Protein AF-A0A2N1VCK8-F1 (afdb_monomer)

pLDDT: mean 72.19, std 23.47, range [30.8, 97.62]

Foldseek 3Di:
DVVVVPPVVPPPVDPDPCPVVPPPVDDPDDDPDDDDLLRQQVVCCVPPVGHDSDHPCVVVVVVCPPPFEDALVCLVVQAQHKGKYKWFFDDKDWDQDPVRAIWMWTWTADPVGIEIETGDRVNCVVCVLVSVDGAMKIFIAHFHPPPGGYGHGPDIDGPDPDDVVVSVVPVPPDPDDDPPDPDPCDVVNVVVLLVDDDVVSVVVND

Mean predicted aligned error: 14.7 Å

Secondary structure (DSSP, 8-state):
--GGGGGGG--TTS--TTTTS----S-------PPPHHHHHHHHHHHHSS-SSS-GGGG-HHHHTSTTB--GGGGGGGTTSEEEEEEEEEEEEEEE-TTS-EEEEEEEEETTEEEEEEE-HHHHHHHTTGGGS-SEEEEEEEEE-SSS-EEEEEEEEES-SSHHHHHHHHGGG-------------HHHHHHTTT--STTGGGS--

Radius of gyration: 24.04 Å; Cα contacts (8 Å, |Δi|>4): 259; chains: 1; bounding box: 56×63×60 Å

Nearest PDB structures (foldseek):
  7pu7-assembly1_A  TM=7.267E-01  e=2.982E-05  Mycobacterium tuberculosis
  3f2d-assembly1_A  TM=7.014E-01  e=6.096E-04  Geobacillus kaustophilus
  3f2b-assembly1_A  TM=7.024E-01  e=1.847E-03  Geobacillus kaustophilus
  1u5k-assembly1_A  TM=7.074E-01  e=1.499E-02  Deinococcus radiodurans R1 = ATCC 13939 = DSM 20539
  5gqo-assembly1_A-2  TM=5.751E-01  e=1.991E-01  Mycolicibacterium smegmatis MC2 155

Sequence (206 aa):
DIYFKHKKLLDESSTDLFVNETIKLEKEITTDREFSIEEKCTYEYEYFGYMVSRHPLQFFDDEINSPGIIRSSEMRLHHNRRAKMIGWYMTSKRIKTSKGEIMKFLSLEDMSGTFEAVLFPKSYALFAELTMSMGPYLVEGKVDALETNNIIVEKLSVLTVEAAKSITQKDRTDTNFFGDVEKPASLEEIVLVNALGKEKLIKAYL

Solvent-accessible surface area (backbone atoms only — not comparable to full-atom values): 12632 Å² total; per-residue (Å²): 128,70,74,79,79,54,68,81,82,74,56,85,88,55,89,62,93,48,78,85,58,77,76,71,86,60,83,82,80,83,74,91,72,84,72,54,72,67,57,47,33,53,52,32,30,75,76,69,73,46,48,80,90,51,63,77,68,72,81,41,52,71,71,58,71,34,92,69,47,53,54,56,75,47,37,61,84,38,46,82,32,78,50,29,34,60,27,34,64,74,52,71,49,80,43,69,45,100,83,67,48,54,26,34,43,35,37,25,38,42,103,67,42,61,35,33,40,35,22,50,45,75,42,26,77,74,41,51,76,68,74,71,59,86,50,48,32,42,41,30,25,39,23,51,31,83,91,51,54,31,29,43,43,75,44,78,46,65,75,67,76,74,57,81,58,53,56,78,63,64,65,80,79,66,95,73,86,74,74,95,66,83,71,71,78,44,74,66,54,54,45,43,73,62,65,67,54,58,81,60,49,35,50,73,67,96

Structure (mmCIF, N/CA/C/O backbone):
data_AF-A0A2N1VCK8-F1
#
_entry.id   AF-A0A2N1VCK8-F1
#
loop_
_atom_site.group_PDB
_atom_site.id
_atom_site.type_symbol
_atom_site.label_atom_id
_atom_site.label_alt_id
_atom_site.label_comp_id
_atom_site.label_asym_id
_atom_site.label_entity_id
_atom_site.label_seq_id
_atom_site.pdbx_PDB_ins_code
_atom_site.Cartn_x
_atom_site.Cartn_y
_atom_site.Cartn_z
_atom_site.occupancy
_atom_site.B_iso_or_equiv
_atom_site.auth_seq_id
_atom_site.auth_comp_id
_atom_site.auth_asym_id
_atom_site.auth_atom_id
_atom_site.pdbx_PDB_model_num
ATOM 1 N N . ASP A 1 1 ? 32.802 18.036 -8.293 1.00 42.72 1 ASP A N 1
ATOM 2 C CA . ASP A 1 1 ? 32.518 19.384 -8.831 1.00 42.72 1 ASP A CA 1
ATOM 3 C C . ASP A 1 1 ? 33.685 20.018 -9.571 1.00 42.72 1 ASP A C 1
ATOM 5 O O . ASP A 1 1 ? 34.481 20.753 -8.999 1.00 42.72 1 ASP A O 1
ATOM 9 N N . ILE A 1 2 ? 33.765 19.757 -10.876 1.00 41.97 2 ILE A N 1
ATOM 10 C CA . ILE A 1 2 ? 34.686 20.456 -11.790 1.00 41.97 2 ILE A CA 1
ATOM 11 C C . ILE A 1 2 ? 34.100 21.826 -12.199 1.00 41.97 2 ILE A C 1
ATOM 13 O O . ILE A 1 2 ? 34.837 22.799 -12.357 1.00 41.97 2 ILE A O 1
ATOM 17 N N . TYR A 1 3 ? 32.765 21.924 -12.249 1.00 45.62 3 TYR A N 1
ATOM 18 C CA . TYR A 1 3 ? 31.989 23.103 -12.650 1.00 45.62 3 TYR A CA 1
ATOM 19 C C . TYR A 1 3 ? 32.353 24.410 -11.921 1.00 45.62 3 TYR A C 1
ATOM 21 O O . TYR A 1 3 ? 32.444 25.458 -12.557 1.00 45.62 3 TYR A O 1
ATOM 29 N N . PHE A 1 4 ? 32.643 24.379 -10.615 1.00 45.06 4 PHE A N 1
ATOM 30 C CA . PHE A 1 4 ? 32.992 25.601 -9.872 1.00 45.06 4 PHE A CA 1
ATOM 31 C C . PHE A 1 4 ? 34.388 26.161 -10.195 1.00 45.06 4 PHE A C 1
ATOM 33 O O . PHE A 1 4 ? 34.651 27.331 -9.915 1.00 45.06 4 PHE A O 1
ATOM 40 N N . LYS A 1 5 ? 35.287 25.372 -10.802 1.00 46.34 5 LYS A N 1
ATOM 41 C CA . LYS A 1 5 ? 36.683 25.782 -11.041 1.00 46.34 5 LYS A CA 1
ATOM 42 C C . LYS A 1 5 ? 36.871 26.626 -12.311 1.00 46.34 5 LYS A C 1
ATOM 44 O O . LYS A 1 5 ? 37.888 27.302 -12.437 1.00 46.34 5 LYS A O 1
ATOM 49 N N . HIS A 1 6 ? 35.890 26.625 -13.219 1.00 44.97 6 HIS A N 1
ATOM 50 C CA . HIS A 1 6 ? 35.974 27.252 -14.547 1.00 44.97 6 HIS A CA 1
ATOM 51 C C . HIS A 1 6 ? 34.980 28.405 -14.784 1.00 44.97 6 HIS A C 1
ATOM 53 O O . HIS A 1 6 ? 34.727 28.785 -15.923 1.00 44.97 6 HIS A O 1
ATOM 59 N N . LYS A 1 7 ? 34.497 29.063 -13.718 1.00 45.47 7 LYS A N 1
ATOM 60 C CA . LYS A 1 7 ? 33.617 30.252 -13.808 1.00 45.47 7 LYS A CA 1
ATOM 61 C C . LYS A 1 7 ? 34.198 31.420 -14.639 1.00 45.47 7 LYS A C 1
ATOM 63 O O . LYS A 1 7 ? 33.466 32.324 -15.019 1.00 45.47 7 LYS A O 1
ATOM 68 N N . LYS A 1 8 ? 35.500 31.392 -14.945 1.00 47.22 8 LYS A N 1
ATOM 69 C CA . LYS A 1 8 ? 36.208 32.390 -15.762 1.00 47.22 8 LYS A CA 1
ATOM 70 C C . LYS A 1 8 ? 35.990 32.262 -17.283 1.00 47.22 8 LYS A C 1
ATOM 72 O O . LYS A 1 8 ? 36.500 33.099 -18.010 1.00 47.22 8 LYS A O 1
ATOM 77 N N . LEU A 1 9 ? 35.262 31.241 -17.751 1.00 51.88 9 LEU A N 1
ATOM 78 C CA . LEU A 1 9 ? 34.900 31.035 -19.167 1.00 51.88 9 LEU A CA 1
ATOM 79 C C . LEU A 1 9 ? 33.565 31.703 -19.573 1.00 51.88 9 LEU A C 1
ATOM 81 O O . LEU A 1 9 ? 33.083 31.479 -20.674 1.00 51.88 9 LEU A O 1
ATOM 85 N N . LEU A 1 10 ? 32.939 32.471 -18.674 1.00 50.19 10 LEU A N 1
ATOM 86 C CA . LEU A 1 10 ? 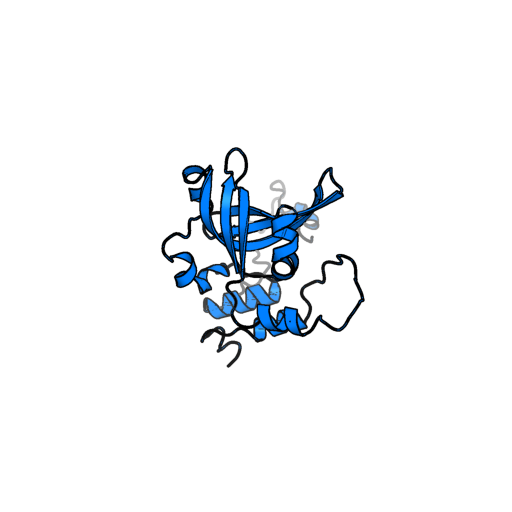31.620 33.098 -18.872 1.00 50.19 10 LEU A CA 1
ATOM 87 C C . LEU A 1 10 ? 31.660 34.631 -18.703 1.00 50.19 10 LEU A C 1
ATOM 89 O O . LEU A 1 10 ? 30.632 35.254 -18.454 1.00 50.19 10 LEU A O 1
ATOM 93 N N . ASP A 1 11 ? 32.847 35.238 -18.767 1.00 48.41 11 ASP A N 1
ATOM 94 C CA . ASP A 1 11 ? 33.038 36.685 -18.615 1.00 48.41 11 ASP A CA 1
ATOM 95 C C . ASP A 1 11 ? 33.092 37.355 -19.998 1.00 48.41 11 ASP A C 1
ATOM 97 O O . ASP A 1 11 ? 34.145 37.414 -20.635 1.00 48.41 11 ASP A O 1
ATOM 101 N N . GLU A 1 12 ? 31.941 37.852 -20.464 1.00 53.03 12 GLU A N 1
ATOM 102 C CA . GLU A 1 12 ? 31.758 38.494 -21.782 1.00 53.03 12 GLU A CA 1
ATOM 103 C C . GLU A 1 12 ? 32.621 39.757 -21.996 1.00 53.03 12 GLU A C 1
ATOM 105 O O . GLU A 1 12 ? 32.656 40.302 -23.098 1.00 53.03 12 GLU A O 1
ATOM 110 N N . SER A 1 13 ? 33.331 40.243 -20.968 1.00 54.25 13 SER A N 1
ATOM 111 C CA . SER A 1 13 ? 34.239 41.392 -21.093 1.00 54.25 13 SER A CA 1
ATOM 112 C C . SER A 1 13 ? 35.597 41.056 -21.726 1.00 54.25 13 SER A C 1
ATOM 114 O O . SER A 1 13 ? 36.350 41.969 -22.078 1.00 54.25 13 SER A O 1
ATOM 116 N N . SER A 1 14 ? 35.918 39.770 -21.904 1.00 53.50 14 SER A N 1
ATOM 117 C CA . SER A 1 14 ? 37.121 39.333 -22.612 1.00 53.50 14 SER A CA 1
ATOM 118 C C . SER A 1 14 ? 36.821 39.129 -24.098 1.00 53.50 14 SER A C 1
ATOM 120 O O . SER A 1 14 ? 35.895 38.405 -24.457 1.00 53.50 14 SER A O 1
ATOM 122 N N . THR A 1 15 ? 37.623 39.730 -24.981 1.00 57.06 15 THR A N 1
ATOM 123 C CA . THR A 1 15 ? 37.555 39.513 -26.435 1.00 57.06 15 THR A CA 1
ATOM 124 C C . THR A 1 15 ? 38.067 38.119 -26.791 1.00 57.06 15 THR A C 1
ATOM 126 O O . THR A 1 15 ? 39.206 37.945 -27.229 1.00 57.06 15 THR A O 1
ATOM 129 N N . ASP A 1 16 ? 37.225 37.111 -26.571 1.00 59.03 16 ASP A N 1
ATOM 130 C CA . ASP A 1 16 ? 37.569 35.722 -26.834 1.00 59.03 16 ASP A CA 1
ATOM 131 C C . ASP A 1 16 ? 37.648 35.484 -28.349 1.00 59.03 16 ASP A C 1
ATOM 133 O O . ASP A 1 16 ? 36.658 35.556 -29.081 1.00 59.03 16 ASP A O 1
ATOM 137 N N . LEU A 1 17 ? 38.861 35.221 -28.839 1.00 56.91 17 LEU A N 1
ATOM 138 C CA . LEU A 1 17 ? 39.167 35.094 -30.271 1.00 56.91 17 LEU A CA 1
ATOM 139 C C . LEU A 1 17 ? 38.457 33.888 -30.926 1.00 56.91 17 LEU A C 1
ATOM 141 O O . LEU A 1 17 ? 38.445 33.760 -32.148 1.00 56.91 17 LEU A O 1
ATOM 145 N N . PHE A 1 18 ? 37.855 33.024 -30.103 1.00 58.22 18 PHE A N 1
ATOM 146 C CA . PHE A 1 18 ? 37.278 31.733 -30.462 1.00 58.22 18 PHE A CA 1
ATOM 147 C C . PHE A 1 18 ? 35.763 31.628 -30.201 1.00 58.22 18 PHE A C 1
ATOM 149 O O . PHE A 1 18 ? 35.235 30.526 -30.267 1.00 58.22 18 PHE A O 1
ATOM 156 N N . VAL A 1 19 ? 35.026 32.732 -29.974 1.00 56.03 19 VAL A N 1
ATOM 157 C CA . VAL A 1 19 ? 33.550 32.706 -29.752 1.00 56.03 19 VAL A CA 1
ATOM 158 C C . VAL A 1 19 ? 32.782 31.876 -30.799 1.00 56.03 19 VAL A C 1
ATOM 160 O O . VAL A 1 19 ? 31.795 31.224 -30.465 1.00 56.03 19 VAL A O 1
ATOM 163 N N . ASN A 1 20 ? 33.243 31.864 -32.056 1.00 50.72 20 ASN A N 1
ATOM 164 C CA . ASN A 1 20 ? 32.617 31.104 -33.146 1.00 50.72 20 ASN A CA 1
ATOM 165 C C . ASN A 1 20 ? 33.173 29.680 -33.336 1.00 50.72 20 ASN A C 1
ATOM 167 O O . ASN A 1 20 ? 32.565 28.889 -34.056 1.00 50.72 20 ASN A O 1
ATOM 171 N N . GLU A 1 21 ? 34.291 29.326 -32.700 1.00 51.69 21 GLU A N 1
ATOM 172 C CA . GLU A 1 21 ? 34.703 27.931 -32.570 1.00 51.69 21 GLU A CA 1
ATOM 173 C C . GLU A 1 21 ? 34.070 27.380 -31.297 1.00 51.69 21 GLU A C 1
ATOM 175 O O . GLU A 1 21 ? 34.640 27.437 -30.210 1.00 51.69 21 GLU A O 1
ATOM 180 N N . THR A 1 22 ? 32.866 26.816 -31.429 1.00 53.72 22 THR A N 1
ATOM 181 C CA . THR A 1 22 ? 32.296 25.990 -30.363 1.00 53.72 22 THR A CA 1
ATOM 182 C C . THR A 1 22 ? 33.219 24.796 -30.147 1.00 53.72 22 THR A C 1
ATOM 184 O O . THR A 1 22 ? 33.110 23.779 -30.836 1.00 53.72 22 THR A O 1
ATOM 187 N N . ILE A 1 23 ? 34.139 24.919 -29.188 1.00 57.25 23 ILE A N 1
ATOM 188 C CA . ILE A 1 23 ? 34.986 23.822 -28.741 1.00 57.25 23 ILE A CA 1
ATOM 189 C C . ILE A 1 23 ? 34.041 22.781 -28.136 1.00 57.25 23 ILE A C 1
ATOM 191 O O . ILE A 1 23 ? 33.672 22.861 -26.963 1.00 57.25 23 ILE A O 1
ATOM 195 N N . LYS A 1 24 ? 33.623 21.799 -28.946 1.00 56.88 24 LYS A N 1
ATOM 196 C CA . LYS A 1 24 ? 33.010 20.556 -28.471 1.00 56.88 24 LYS A CA 1
ATOM 197 C C . LYS A 1 24 ? 34.086 19.811 -27.676 1.00 56.88 24 LYS A C 1
ATOM 199 O O . LYS A 1 24 ? 34.791 18.958 -28.205 1.00 56.88 24 LYS A O 1
ATOM 204 N N . LEU A 1 25 ? 34.234 20.210 -26.411 1.00 57.59 25 LEU A N 1
ATOM 205 C CA . LEU A 1 25 ? 35.209 19.690 -25.447 1.00 57.59 25 LEU A CA 1
ATOM 206 C C . LEU A 1 25 ? 35.048 18.183 -25.214 1.00 57.59 25 LEU A C 1
ATOM 208 O O . LEU A 1 25 ? 35.985 17.520 -24.778 1.00 57.59 25 LEU A O 1
ATOM 212 N N . GLU A 1 26 ? 33.871 17.648 -25.529 1.00 59.19 26 GLU A N 1
ATOM 213 C CA . GLU A 1 26 ? 33.520 16.249 -25.372 1.00 59.19 26 GLU A CA 1
ATOM 214 C C . GLU A 1 26 ? 33.094 15.671 -26.725 1.00 59.19 26 GLU A C 1
ATOM 216 O O . GLU A 1 26 ? 32.324 16.274 -27.480 1.00 59.19 26 GLU A O 1
ATOM 221 N N . LYS A 1 27 ? 33.617 14.482 -27.043 1.00 65.94 27 LYS A N 1
ATOM 222 C CA . LYS A 1 27 ? 33.188 13.716 -28.211 1.00 65.94 27 LYS A CA 1
ATOM 223 C C . LYS A 1 27 ? 31.747 13.278 -27.975 1.00 65.94 27 LYS A C 1
ATOM 225 O O . LYS A 1 27 ? 31.493 12.512 -27.053 1.00 65.94 27 LYS A O 1
ATOM 230 N N . GLU A 1 28 ? 30.839 13.738 -28.826 1.00 65.25 28 GLU A N 1
ATOM 231 C CA . GLU A 1 28 ? 29.423 13.373 -28.780 1.00 65.25 28 GLU A CA 1
ATOM 232 C C . GLU A 1 28 ? 29.278 11.844 -28.841 1.00 65.25 28 GLU A C 1
ATOM 234 O O . GLU A 1 28 ? 29.698 11.200 -29.808 1.00 65.25 28 GLU A O 1
ATOM 239 N N . ILE A 1 29 ? 28.783 11.254 -27.749 1.00 70.50 29 ILE A N 1
ATOM 240 C CA . ILE A 1 29 ? 28.672 9.802 -27.599 1.00 70.50 29 ILE A CA 1
ATOM 241 C C . ILE A 1 29 ? 27.362 9.366 -28.250 1.00 70.50 29 ILE A C 1
ATOM 243 O O . ILE A 1 29 ? 26.318 9.324 -27.603 1.00 70.50 29 ILE A O 1
ATOM 247 N N . THR A 1 30 ? 27.415 9.029 -29.536 1.00 70.25 30 THR A N 1
ATOM 248 C CA . THR A 1 30 ? 26.277 8.413 -30.222 1.00 70.25 30 THR A CA 1
ATOM 249 C C . THR A 1 30 ? 26.118 6.967 -29.748 1.00 70.25 30 THR A C 1
ATOM 251 O O . THR A 1 30 ? 26.921 6.098 -30.089 1.00 70.25 30 THR A O 1
ATOM 254 N N . THR A 1 31 ? 25.097 6.699 -28.933 1.00 71.75 31 THR A N 1
ATOM 255 C CA . THR A 1 31 ? 24.682 5.338 -28.569 1.00 71.75 31 THR A CA 1
ATOM 256 C C . THR A 1 31 ? 23.522 4.895 -29.455 1.00 71.75 31 THR A C 1
ATOM 258 O O . THR A 1 31 ? 22.373 5.219 -29.169 1.00 71.75 31 THR A O 1
ATOM 261 N N . ASP A 1 32 ? 23.807 4.106 -30.492 1.00 76.25 32 ASP A N 1
ATOM 262 C CA . ASP A 1 32 ? 22.799 3.637 -31.464 1.00 76.25 32 ASP A CA 1
ATOM 263 C C . ASP A 1 32 ? 21.875 2.515 -30.933 1.00 76.25 32 ASP A C 1
ATOM 265 O O . ASP A 1 32 ? 21.036 1.992 -31.667 1.00 76.25 32 ASP A O 1
ATOM 269 N N . ARG A 1 33 ? 22.029 2.096 -29.668 1.00 82.81 33 ARG A N 1
ATOM 270 C CA . ARG A 1 33 ? 21.204 1.047 -29.049 1.00 82.81 33 ARG A CA 1
ATOM 271 C C . ARG A 1 33 ? 20.026 1.657 -28.298 1.00 82.81 33 ARG A C 1
ATOM 273 O O . ARG A 1 33 ? 20.183 2.144 -27.180 1.00 82.81 33 ARG A O 1
ATOM 280 N N . GLU A 1 34 ? 18.832 1.512 -28.859 1.00 83.88 34 GLU A N 1
ATOM 281 C CA . GLU A 1 34 ? 17.605 1.630 -28.077 1.00 83.88 34 GLU A CA 1
ATOM 282 C C . GLU A 1 34 ? 17.425 0.385 -27.198 1.00 83.88 34 GLU A C 1
ATOM 284 O O . GLU A 1 34 ? 17.383 -0.743 -27.687 1.00 83.88 34 GLU A O 1
ATOM 289 N N . PHE A 1 35 ? 17.328 0.592 -25.885 1.00 80.94 35 PHE A N 1
ATOM 290 C CA . PHE A 1 35 ? 16.968 -0.459 -24.935 1.00 80.94 35 PHE A CA 1
ATOM 291 C C . PHE A 1 35 ? 15.448 -0.641 -24.882 1.00 80.94 35 PHE A C 1
ATOM 293 O O . PHE A 1 35 ? 14.697 0.345 -24.829 1.00 80.94 35 PHE A O 1
ATOM 300 N N . SER A 1 36 ? 15.010 -1.899 -24.825 1.00 84.12 36 SER A N 1
ATOM 301 C CA . SER A 1 36 ? 13.627 -2.271 -24.513 1.00 84.12 36 SER A CA 1
ATOM 302 C C . SER A 1 36 ? 13.210 -1.781 -23.119 1.00 84.12 36 SER A C 1
ATOM 304 O O . SER A 1 36 ? 14.047 -1.404 -22.294 1.00 84.12 36 SER A O 1
ATOM 306 N N . ILE A 1 37 ? 11.902 -1.750 -22.851 1.00 76.94 37 ILE A N 1
ATOM 307 C CA . ILE A 1 37 ? 11.375 -1.300 -21.550 1.00 76.94 37 ILE A CA 1
ATOM 308 C C . ILE A 1 37 ? 11.830 -2.262 -20.447 1.00 76.94 37 ILE A C 1
ATOM 310 O O . ILE A 1 37 ? 12.199 -1.829 -19.362 1.00 76.94 37 ILE A O 1
ATOM 314 N N . GLU A 1 38 ? 11.866 -3.555 -20.754 1.00 74.44 38 GLU A N 1
ATOM 315 C CA . GLU A 1 38 ? 12.333 -4.622 -19.881 1.00 74.44 38 GLU A CA 1
ATOM 316 C C . GLU A 1 38 ? 13.803 -4.421 -19.491 1.00 74.44 38 GLU A C 1
ATOM 318 O O . GLU A 1 38 ? 14.111 -4.367 -18.304 1.00 74.44 38 GLU A O 1
ATOM 323 N N . GLU A 1 39 ? 14.696 -4.223 -20.470 1.00 78.12 39 GLU A N 1
ATOM 324 C CA . GLU A 1 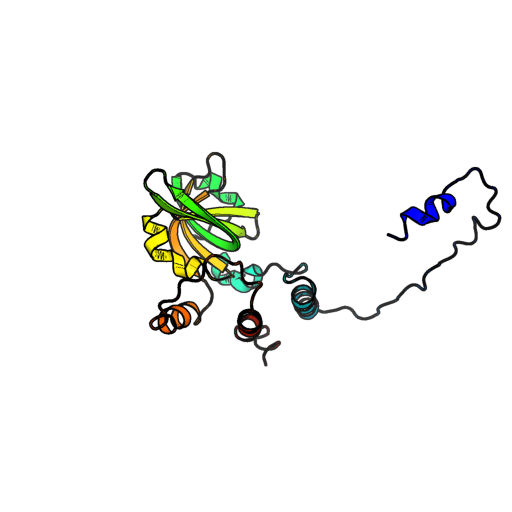39 ? 16.118 -3.947 -20.211 1.00 78.12 39 GLU A CA 1
ATOM 325 C C . GLU A 1 39 ? 16.313 -2.670 -19.384 1.00 78.12 39 GLU A C 1
ATOM 327 O O . GLU A 1 39 ? 17.105 -2.671 -18.443 1.00 78.12 39 GLU A O 1
ATOM 332 N N . LYS A 1 40 ? 15.572 -1.594 -19.694 1.00 83.12 40 LYS A N 1
ATOM 333 C CA . LYS A 1 40 ? 15.609 -0.348 -18.911 1.00 83.12 40 LYS A CA 1
ATOM 334 C C . LYS A 1 40 ? 15.230 -0.602 -17.458 1.00 83.12 40 LYS A C 1
ATOM 336 O O . LYS A 1 40 ? 15.996 -0.236 -16.578 1.00 83.12 40 LYS A O 1
ATOM 341 N N . CYS A 1 41 ? 14.110 -1.275 -17.205 1.00 75.75 41 CYS A N 1
ATOM 342 C CA . CYS A 1 41 ? 13.665 -1.588 -15.850 1.00 75.75 41 CYS A CA 1
ATOM 343 C C . CYS A 1 41 ? 14.667 -2.470 -15.086 1.00 75.75 41 CYS A C 1
ATOM 345 O O . CYS A 1 41 ? 14.915 -2.212 -13.909 1.00 75.75 41 CYS A O 1
ATOM 347 N N . THR A 1 42 ? 15.280 -3.466 -15.738 1.00 74.81 42 THR A N 1
ATOM 348 C CA . THR A 1 42 ? 16.330 -4.293 -15.121 1.00 74.81 42 THR A CA 1
ATOM 349 C C . THR A 1 42 ? 17.546 -3.456 -14.725 1.00 74.81 42 THR A C 1
ATOM 351 O O . THR A 1 42 ? 17.958 -3.513 -13.568 1.00 74.81 42 THR A O 1
ATOM 354 N N . TYR A 1 43 ? 18.090 -2.642 -15.636 1.00 83.06 43 TYR A N 1
ATOM 355 C CA . TYR A 1 43 ? 19.268 -1.818 -15.344 1.00 83.06 43 TYR A CA 1
ATOM 356 C C . TYR A 1 43 ? 18.974 -0.695 -14.341 1.00 83.06 43 TYR A C 1
ATOM 358 O O . TYR A 1 43 ? 19.788 -0.431 -13.463 1.00 83.06 43 TYR A O 1
ATOM 366 N N . GLU A 1 44 ? 17.810 -0.048 -14.424 1.00 83.06 44 GLU A N 1
ATOM 367 C CA . GLU A 1 44 ? 17.374 0.944 -13.433 1.00 83.06 44 GLU A CA 1
ATOM 368 C C . GLU A 1 44 ? 17.319 0.328 -12.031 1.00 83.06 44 GLU A C 1
ATOM 370 O O . GLU A 1 44 ? 17.856 0.904 -11.087 1.00 83.06 44 GLU A O 1
ATOM 375 N N . TYR A 1 45 ? 16.753 -0.875 -11.894 1.00 75.12 45 TYR A N 1
ATOM 376 C CA . TYR A 1 45 ? 16.721 -1.566 -10.609 1.00 75.12 45 TYR A CA 1
ATOM 377 C C . TYR A 1 45 ? 18.120 -1.989 -10.131 1.00 75.12 45 TYR A C 1
ATOM 379 O O . TYR A 1 45 ? 18.436 -1.798 -8.960 1.00 75.12 45 TYR A O 1
ATOM 387 N N . GLU A 1 46 ? 18.979 -2.498 -11.020 1.00 75.81 46 GLU A N 1
ATOM 388 C CA . GLU A 1 46 ? 20.358 -2.894 -10.694 1.00 75.81 46 GLU A CA 1
ATOM 389 C C . GLU A 1 46 ? 21.217 -1.707 -10.215 1.00 75.81 46 GLU A C 1
ATOM 391 O O . GLU A 1 46 ? 21.964 -1.840 -9.245 1.00 75.81 46 GLU A O 1
ATOM 396 N N . TYR A 1 47 ? 21.099 -0.540 -10.860 1.00 83.19 47 TYR A N 1
ATOM 397 C CA . TYR A 1 47 ? 21.940 0.627 -10.570 1.00 83.19 47 TYR A CA 1
ATOM 398 C C . TYR A 1 47 ? 21.347 1.612 -9.555 1.00 83.19 47 TYR A C 1
ATOM 400 O O . TYR A 1 47 ? 22.111 2.277 -8.852 1.00 83.19 47 TYR A O 1
ATOM 408 N N . PHE A 1 48 ? 20.019 1.733 -9.462 1.00 80.75 48 PHE A N 1
ATOM 409 C CA . PHE A 1 48 ? 19.349 2.685 -8.565 1.00 80.75 48 PHE A CA 1
ATOM 410 C C . PHE A 1 48 ? 18.599 2.019 -7.403 1.00 80.75 48 PHE A C 1
ATOM 412 O O . PHE A 1 48 ? 18.263 2.702 -6.436 1.00 80.75 48 PHE A O 1
ATOM 419 N N . GLY A 1 49 ? 18.320 0.712 -7.471 1.00 69.06 49 GLY A N 1
ATOM 420 C CA . GLY A 1 49 ? 17.459 0.002 -6.515 1.00 69.06 49 GLY A CA 1
ATOM 421 C C . GLY A 1 49 ? 15.955 0.233 -6.728 1.00 69.06 49 GLY A C 1
ATOM 422 O O . GLY A 1 49 ? 15.141 -0.247 -5.940 1.00 69.06 49 GLY A O 1
ATOM 423 N N . TYR A 1 50 ? 15.567 0.969 -7.775 1.00 72.75 50 TYR A N 1
ATOM 424 C CA . TYR A 1 50 ? 14.179 1.234 -8.155 1.00 72.75 50 TYR A CA 1
ATOM 425 C C . TYR A 1 50 ? 14.059 1.467 -9.666 1.00 72.75 50 TYR A C 1
ATOM 427 O O . TYR A 1 50 ? 15.012 1.865 -10.328 1.00 72.75 50 TYR A O 1
ATOM 435 N N . MET A 1 51 ? 12.869 1.220 -10.212 1.00 75.62 51 MET A N 1
ATOM 436 C CA . MET A 1 51 ? 12.565 1.440 -11.627 1.00 75.62 51 MET A CA 1
ATOM 437 C C . MET A 1 51 ? 12.044 2.867 -11.845 1.00 75.62 51 MET A C 1
ATOM 439 O O . MET A 1 51 ? 11.210 3.350 -11.080 1.00 75.62 51 MET A O 1
ATOM 443 N N . VAL A 1 52 ? 12.516 3.521 -12.906 1.00 81.88 52 VAL A N 1
ATOM 444 C CA . VAL A 1 52 ? 12.126 4.880 -13.324 1.00 81.88 52 VAL A CA 1
ATOM 445 C C . VAL A 1 52 ? 11.181 4.813 -14.524 1.00 81.88 52 VAL A C 1
ATOM 447 O O . VAL A 1 52 ? 10.168 5.507 -14.560 1.00 81.88 52 VAL A O 1
ATOM 450 N N . SER A 1 53 ? 11.473 3.935 -15.487 1.00 82.69 53 SER A N 1
ATOM 451 C CA . SER A 1 53 ? 10.673 3.727 -16.697 1.00 82.69 53 SER A CA 1
ATOM 452 C C . SER A 1 53 ? 9.304 3.103 -16.414 1.00 82.69 53 SER A C 1
ATOM 454 O O . SER A 1 53 ? 8.375 3.298 -17.199 1.00 82.69 53 SER A O 1
ATOM 456 N N . ARG A 1 54 ? 9.156 2.336 -15.322 1.00 82.38 54 ARG A N 1
ATOM 457 C CA . ARG A 1 54 ? 7.894 1.665 -14.979 1.00 82.38 54 ARG A CA 1
ATOM 458 C C . ARG A 1 54 ? 7.740 1.421 -13.479 1.00 82.38 54 ARG A C 1
ATOM 460 O O . ARG A 1 54 ? 8.623 0.854 -12.851 1.00 82.38 54 ARG A O 1
ATOM 467 N N . HIS A 1 55 ? 6.597 1.793 -12.904 1.00 83.06 55 HIS A N 1
ATOM 468 C CA . HIS A 1 55 ? 6.339 1.570 -11.478 1.00 83.06 55 HIS A CA 1
ATOM 469 C C . HIS A 1 55 ? 5.981 0.087 -11.199 1.00 83.06 55 HIS A C 1
ATOM 471 O O . HIS A 1 55 ? 5.139 -0.458 -11.920 1.00 83.06 55 HIS A O 1
ATOM 477 N N . PRO A 1 56 ? 6.512 -0.556 -10.131 1.00 81.56 56 PRO A N 1
ATOM 478 C CA . PRO A 1 56 ? 6.301 -1.981 -9.823 1.00 81.56 56 PRO A CA 1
ATOM 479 C C . PRO A 1 56 ? 4.842 -2.469 -9.855 1.00 81.56 56 PRO A C 1
ATOM 481 O O . PRO A 1 56 ? 4.546 -3.548 -10.360 1.00 81.56 56 PRO A O 1
ATOM 484 N N . LEU A 1 57 ? 3.906 -1.668 -9.339 1.00 83.19 57 LEU A N 1
ATOM 485 C CA . LEU A 1 57 ? 2.472 -1.987 -9.364 1.00 83.19 57 LEU A CA 1
ATOM 486 C C . LEU A 1 57 ? 1.881 -2.237 -10.764 1.00 83.19 57 LEU A C 1
ATOM 488 O O . LEU A 1 57 ? 0.898 -2.959 -10.851 1.00 83.19 57 LEU A O 1
ATOM 492 N N . GLN A 1 58 ? 2.481 -1.747 -11.854 1.00 82.81 58 GLN A N 1
ATOM 493 C CA . GLN A 1 58 ? 1.986 -2.024 -13.216 1.00 82.81 58 GLN A CA 1
ATOM 494 C C . GLN A 1 58 ? 2.156 -3.493 -13.653 1.00 82.81 58 GLN A C 1
ATOM 496 O O . GLN A 1 58 ? 1.704 -3.875 -14.728 1.00 82.81 58 GLN A O 1
ATOM 501 N N . PHE A 1 59 ? 2.805 -4.336 -12.842 1.00 76.69 59 PHE A N 1
ATOM 502 C CA . PHE A 1 59 ? 2.805 -5.793 -13.021 1.00 76.69 59 PHE A CA 1
ATOM 503 C C . PHE A 1 59 ? 1.590 -6.490 -12.373 1.00 76.69 59 PHE A C 1
ATOM 505 O O . PHE A 1 59 ? 1.438 -7.699 -12.528 1.00 76.69 59 PHE A O 1
ATOM 512 N N . PHE A 1 60 ? 0.735 -5.736 -11.671 1.00 79.88 60 PHE A N 1
ATOM 513 C CA . PHE A 1 60 ? -0.449 -6.198 -10.934 1.00 79.88 60 PHE A CA 1
ATOM 514 C C . PHE A 1 60 ? -1.731 -5.500 -11.432 1.00 79.88 60 PHE A C 1
ATOM 516 O O . PHE A 1 60 ? -2.652 -5.232 -10.659 1.00 79.88 60 PHE A O 1
ATOM 523 N N . ASP A 1 61 ? -1.784 -5.146 -12.722 1.00 80.69 61 ASP A N 1
ATOM 524 C CA . ASP A 1 61 ? -2.915 -4.417 -13.314 1.00 80.69 61 ASP A CA 1
ATOM 525 C C . ASP A 1 61 ? -4.250 -5.179 -13.168 1.00 80.69 61 ASP A C 1
ATOM 527 O O . ASP A 1 61 ? -5.289 -4.544 -12.977 1.00 80.69 61 ASP A O 1
ATOM 531 N N . ASP A 1 62 ? -4.246 -6.516 -13.188 1.00 82.88 62 ASP A N 1
ATOM 532 C CA . ASP A 1 62 ? -5.449 -7.337 -12.977 1.00 82.88 62 ASP A CA 1
ATOM 533 C C . ASP A 1 62 ? -5.983 -7.200 -11.538 1.00 82.88 62 ASP A C 1
ATOM 535 O O . ASP A 1 62 ? -7.183 -7.003 -11.310 1.00 82.88 62 ASP A O 1
ATOM 539 N N . GLU A 1 63 ? -5.094 -7.253 -10.542 1.00 85.12 63 GLU A N 1
ATOM 540 C CA . GLU A 1 63 ? -5.442 -7.068 -9.134 1.00 85.12 63 GLU A CA 1
ATOM 541 C C . GLU A 1 63 ? -5.842 -5.614 -8.828 1.00 85.12 63 GLU A C 1
ATOM 543 O O . GLU A 1 63 ? -6.781 -5.386 -8.068 1.00 85.12 63 GLU A O 1
ATOM 548 N N . ILE A 1 64 ? -5.184 -4.624 -9.439 1.00 87.19 64 ILE A N 1
ATOM 549 C CA . ILE A 1 64 ? -5.445 -3.187 -9.230 1.00 87.19 64 ILE A CA 1
ATOM 550 C C . ILE A 1 64 ? -6.766 -2.745 -9.857 1.00 87.19 64 ILE A C 1
ATOM 552 O O . ILE A 1 64 ? -7.495 -1.961 -9.251 1.00 87.19 64 ILE A O 1
ATOM 556 N N . ASN A 1 65 ? -7.099 -3.248 -11.047 1.00 88.00 65 ASN A N 1
ATOM 557 C CA . ASN A 1 65 ? -8.360 -2.933 -11.721 1.00 88.00 65 ASN A CA 1
ATOM 558 C C . ASN A 1 65 ? -9.511 -3.873 -11.300 1.00 88.00 65 ASN A C 1
ATOM 560 O O . ASN A 1 65 ? -10.608 -3.802 -11.859 1.00 88.00 65 ASN A O 1
ATOM 564 N N . SER A 1 66 ? -9.294 -4.736 -10.299 1.00 89.44 66 SER A N 1
ATOM 565 C CA . SER A 1 66 ? -10.335 -5.605 -9.750 1.00 89.44 66 SER A CA 1
ATOM 566 C C . SER A 1 66 ? -11.474 -4.806 -9.083 1.00 89.44 66 SER A C 1
ATOM 568 O O . SER A 1 66 ? -11.225 -3.807 -8.402 1.00 89.44 66 SER A O 1
ATOM 570 N N . PRO A 1 67 ? -12.745 -5.247 -9.206 1.00 88.88 67 PRO A N 1
ATOM 571 C CA . PRO A 1 67 ? -13.887 -4.510 -8.670 1.00 88.88 67 PRO A CA 1
ATOM 572 C C . PRO A 1 67 ? -13.792 -4.229 -7.162 1.00 88.88 67 PRO A C 1
ATOM 574 O O . PRO A 1 67 ? -13.692 -5.144 -6.344 1.00 88.88 67 PRO A O 1
ATOM 577 N N . GLY A 1 68 ? -13.903 -2.952 -6.788 1.00 89.94 68 GLY A N 1
ATOM 578 C CA . GLY A 1 68 ? -13.927 -2.507 -5.390 1.00 89.94 68 GLY A CA 1
ATOM 579 C C . GLY A 1 68 ? -12.568 -2.122 -4.796 1.00 89.94 68 GLY A C 1
ATOM 580 O O . GLY A 1 68 ? -12.535 -1.730 -3.628 1.00 89.94 68 GLY A O 1
ATOM 581 N N . ILE A 1 69 ? -11.480 -2.191 -5.571 1.00 94.81 69 ILE A N 1
ATOM 582 C CA . ILE A 1 69 ? -10.256 -1.436 -5.279 1.00 94.81 69 ILE A CA 1
ATOM 583 C C . ILE A 1 69 ? -10.507 0.041 -5.627 1.00 94.81 69 ILE A C 1
ATOM 585 O O . ILE A 1 69 ? -11.055 0.334 -6.689 1.00 94.81 69 ILE A O 1
ATOM 589 N N . ILE A 1 70 ? -10.134 0.959 -4.733 1.00 95.62 70 ILE A N 1
ATOM 590 C CA . ILE A 1 70 ? -10.137 2.411 -4.979 1.00 95.62 70 ILE A CA 1
ATOM 591 C C . ILE A 1 70 ? -8.704 2.936 -5.059 1.00 95.62 70 ILE A C 1
ATOM 593 O O . ILE A 1 70 ? -7.790 2.355 -4.463 1.00 95.62 70 ILE A O 1
ATOM 597 N N . ARG A 1 71 ? -8.521 4.064 -5.746 1.00 95.06 71 ARG A N 1
ATOM 598 C CA . ARG A 1 71 ? -7.230 4.755 -5.860 1.00 95.06 71 ARG A CA 1
ATOM 599 C C . ARG A 1 71 ? -7.022 5.769 -4.732 1.00 95.06 71 ARG A C 1
ATOM 601 O O . ARG A 1 71 ? -7.984 6.261 -4.136 1.00 95.06 71 ARG A O 1
ATOM 608 N N . SER A 1 72 ? -5.770 6.118 -4.437 1.00 95.25 72 SER A N 1
ATOM 609 C CA . SER A 1 72 ? -5.424 7.094 -3.390 1.00 95.25 72 SER A CA 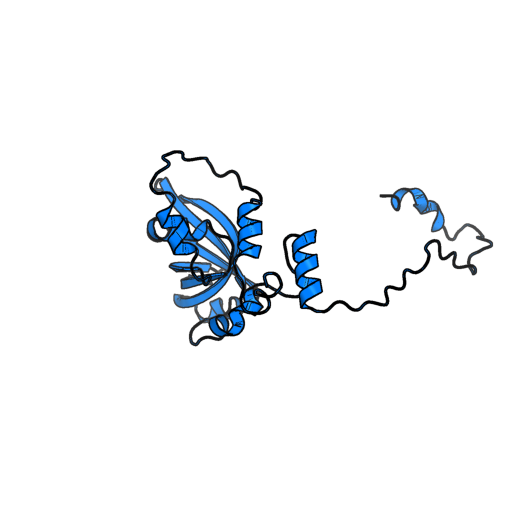1
ATOM 610 C C . SER A 1 72 ? -6.020 8.481 -3.666 1.00 95.25 72 SER A C 1
ATOM 612 O O . SER A 1 72 ? -6.504 9.147 -2.747 1.00 95.25 72 SER A O 1
ATOM 614 N N . SER A 1 73 ? -6.130 8.865 -4.942 1.00 94.50 73 SER A N 1
ATOM 615 C CA . SER A 1 73 ? -6.836 10.073 -5.390 1.00 94.50 73 SER A CA 1
ATOM 616 C C . SER A 1 73 ? -8.337 10.099 -5.053 1.00 94.50 73 SER A C 1
ATOM 618 O O . SER A 1 73 ? -8.919 11.177 -4.921 1.00 94.50 73 SER A O 1
ATOM 620 N N . GLU A 1 74 ? -8.974 8.940 -4.863 1.00 94.12 74 GLU A N 1
ATOM 621 C CA . GLU A 1 74 ? -10.418 8.803 -4.626 1.00 94.12 74 GLU A CA 1
ATOM 622 C C . GLU A 1 74 ? -10.778 8.731 -3.134 1.00 94.12 74 GLU A C 1
ATOM 624 O O . GLU A 1 74 ? -11.950 8.872 -2.775 1.00 94.12 74 GLU A O 1
ATOM 629 N N . MET A 1 75 ? -9.797 8.571 -2.235 1.00 95.12 75 MET A N 1
ATOM 630 C CA . MET A 1 75 ? -10.020 8.347 -0.796 1.00 95.12 75 MET A CA 1
ATOM 631 C C . MET A 1 75 ? -10.955 9.374 -0.146 1.00 95.12 75 MET A C 1
ATOM 633 O O . MET A 1 75 ? -11.790 9.015 0.684 1.00 95.12 75 MET A O 1
ATOM 637 N N . ARG A 1 76 ? -10.877 10.646 -0.554 1.00 93.69 76 ARG A N 1
ATOM 638 C CA . ARG A 1 76 ? -11.742 11.723 -0.036 1.00 93.69 76 ARG A CA 1
ATOM 639 C C . ARG A 1 76 ? -13.230 11.474 -0.308 1.00 93.69 76 ARG A C 1
ATOM 641 O O . ARG A 1 76 ? -14.058 11.759 0.552 1.00 93.69 76 ARG A O 1
ATOM 648 N N . LEU A 1 77 ? -13.575 10.869 -1.449 1.00 94.12 77 LEU A N 1
ATOM 649 C CA . LEU A 1 77 ? -14.951 10.478 -1.799 1.00 94.12 77 LEU A CA 1
ATOM 650 C C . LEU A 1 77 ? -15.451 9.287 -0.959 1.00 94.12 77 LEU A C 1
ATOM 652 O O . LEU A 1 77 ? -16.657 9.083 -0.801 1.00 94.12 77 LEU A O 1
ATOM 656 N N . HIS A 1 78 ? -14.518 8.512 -0.401 1.00 94.75 78 HIS A N 1
ATOM 657 C CA . HIS A 1 78 ? -14.769 7.333 0.424 1.00 94.75 78 HIS A CA 1
ATOM 658 C C . HIS A 1 78 ? -14.563 7.583 1.926 1.00 94.75 78 HIS A C 1
ATOM 660 O O . HIS A 1 78 ? -14.632 6.634 2.707 1.00 94.75 78 HIS A O 1
ATOM 666 N N . HIS A 1 79 ? -14.371 8.834 2.364 1.00 95.50 79 HIS A N 1
ATOM 667 C CA . HIS A 1 79 ? -14.191 9.161 3.779 1.00 95.50 79 HIS A CA 1
ATOM 668 C C . HIS A 1 79 ? -15.311 8.571 4.663 1.00 95.50 79 HIS A C 1
ATOM 670 O O . HIS A 1 79 ? -16.494 8.578 4.313 1.00 95.50 79 HIS A O 1
ATOM 676 N N . ASN A 1 80 ? -14.917 8.035 5.822 1.00 94.56 80 ASN A N 1
ATOM 677 C CA . ASN A 1 80 ? -15.745 7.288 6.770 1.00 94.56 80 ASN A CA 1
ATOM 678 C C . ASN A 1 80 ? -16.345 5.959 6.248 1.00 94.56 80 ASN A C 1
ATOM 680 O O . ASN A 1 80 ? -17.017 5.267 7.017 1.00 94.56 80 ASN A O 1
ATOM 684 N N . ARG A 1 81 ? -16.079 5.547 4.999 1.00 95.94 81 ARG A N 1
ATOM 685 C CA . ARG A 1 81 ? -16.523 4.263 4.423 1.00 95.94 81 ARG A CA 1
ATOM 686 C C . ARG A 1 81 ? -15.423 3.204 4.506 1.00 95.94 81 ARG A C 1
ATOM 688 O O . ARG A 1 81 ? -14.248 3.517 4.691 1.00 95.94 81 ARG A O 1
ATOM 695 N N . ARG A 1 82 ? -15.811 1.936 4.348 1.00 96.62 82 ARG A N 1
ATOM 696 C CA . ARG A 1 82 ? -14.857 0.851 4.086 1.00 96.62 82 ARG A CA 1
ATOM 697 C C . ARG A 1 82 ? -14.453 0.855 2.616 1.00 96.62 82 ARG A C 1
ATOM 699 O O . ARG A 1 82 ? -15.309 1.046 1.752 1.00 96.62 82 ARG A O 1
ATOM 706 N N . ALA A 1 83 ? -13.177 0.616 2.353 1.00 96.38 83 ALA A N 1
ATOM 707 C CA . ALA A 1 83 ? -12.620 0.487 1.016 1.00 96.38 83 ALA A CA 1
ATOM 708 C C . ALA A 1 83 ? -11.518 -0.578 0.985 1.00 96.38 83 ALA A C 1
ATOM 710 O O . ALA A 1 83 ? -11.019 -1.011 2.030 1.00 96.38 83 ALA A O 1
ATOM 711 N N . LYS A 1 84 ? -11.141 -0.980 -0.230 1.00 97.12 84 LYS A N 1
ATOM 712 C CA . LYS A 1 84 ? -9.938 -1.763 -0.498 1.00 97.12 84 LYS A CA 1
ATOM 713 C C . LYS A 1 84 ? -8.990 -0.924 -1.338 1.00 97.12 84 LYS A C 1
ATOM 715 O O . LYS A 1 84 ? -9.443 -0.199 -2.216 1.00 97.12 84 LYS A O 1
ATOM 720 N N . MET A 1 85 ? -7.701 -1.018 -1.065 1.00 96.38 85 MET A N 1
ATOM 721 C CA . MET A 1 85 ? -6.659 -0.260 -1.749 1.00 96.38 85 MET A CA 1
ATOM 722 C C . MET A 1 85 ? -5.450 -1.153 -1.972 1.00 96.38 85 MET A C 1
ATOM 724 O O . MET A 1 85 ? -5.155 -2.006 -1.134 1.00 96.38 85 MET A O 1
ATOM 728 N N . ILE A 1 86 ? -4.745 -0.945 -3.080 1.00 95.56 86 ILE A N 1
ATOM 729 C CA . ILE A 1 86 ? -3.473 -1.610 -3.356 1.00 95.56 86 ILE A CA 1
ATOM 730 C C . ILE A 1 86 ? -2.391 -0.539 -3.405 1.00 95.56 86 ILE A C 1
ATOM 732 O O . ILE A 1 86 ? -2.555 0.470 -4.086 1.00 95.56 86 ILE A O 1
ATOM 736 N N . GLY A 1 87 ? -1.305 -0.751 -2.666 1.00 93.94 87 GLY A N 1
ATOM 737 C CA . GLY A 1 87 ? -0.193 0.188 -2.601 1.00 93.94 87 GLY A CA 1
ATOM 738 C C . GLY A 1 87 ? 1.149 -0.512 -2.420 1.00 93.94 87 GLY A C 1
ATOM 739 O O . GLY A 1 87 ? 1.243 -1.558 -1.779 1.00 93.94 87 GLY A O 1
ATOM 740 N N . TRP A 1 88 ? 2.190 0.064 -3.004 1.00 90.44 88 TRP A N 1
ATOM 741 C CA . TRP A 1 88 ? 3.573 -0.368 -2.878 1.00 90.44 88 TRP A CA 1
ATOM 742 C C . TRP A 1 88 ? 4.192 0.175 -1.591 1.00 90.44 88 TRP A C 1
ATOM 744 O O . TRP A 1 88 ? 3.941 1.320 -1.222 1.00 90.44 88 TRP A O 1
ATOM 754 N N . TYR A 1 89 ? 5.000 -0.635 -0.909 1.00 88.75 89 TYR A N 1
ATOM 755 C CA . TYR A 1 89 ? 5.742 -0.204 0.274 1.00 88.75 89 TYR A CA 1
ATOM 756 C C . TYR A 1 89 ? 6.722 0.930 -0.046 1.00 88.75 89 TYR A C 1
ATOM 758 O O . TYR A 1 89 ? 7.618 0.746 -0.867 1.00 88.75 89 TYR A O 1
ATOM 766 N N . MET A 1 90 ? 6.616 2.046 0.682 1.00 88.25 90 MET A N 1
ATOM 767 C CA . MET A 1 90 ? 7.613 3.123 0.645 1.00 88.25 90 MET A CA 1
ATOM 768 C C . MET A 1 90 ? 8.422 3.188 1.939 1.00 88.25 90 MET A C 1
ATOM 770 O O . MET A 1 90 ? 9.647 3.109 1.926 1.00 88.25 90 MET A O 1
ATOM 774 N N . THR A 1 91 ? 7.747 3.326 3.079 1.00 89.62 91 THR A N 1
ATOM 775 C CA . THR A 1 91 ? 8.394 3.380 4.394 1.00 89.62 91 THR A CA 1
ATOM 776 C C . THR A 1 91 ? 7.396 3.027 5.493 1.00 89.62 91 THR A C 1
ATOM 778 O O . THR A 1 91 ? 6.190 2.916 5.256 1.00 89.62 91 THR A O 1
ATOM 781 N N . SER A 1 92 ? 7.874 2.840 6.720 1.00 91.88 92 SER A N 1
ATOM 782 C CA . SER A 1 92 ? 6.994 2.616 7.857 1.00 91.88 92 SER A CA 1
ATOM 783 C C . SER A 1 92 ? 7.565 3.137 9.170 1.00 91.88 92 SER A C 1
ATOM 785 O O . SER A 1 92 ? 8.771 3.163 9.395 1.00 91.88 92 SER A O 1
ATOM 787 N N . LYS A 1 93 ? 6.671 3.555 10.069 1.00 92.94 93 LYS A N 1
ATOM 788 C CA . LYS A 1 93 ? 7.014 4.161 11.356 1.00 92.94 93 LYS A CA 1
ATOM 789 C C . LYS A 1 93 ? 6.259 3.484 12.491 1.00 92.94 93 LYS A C 1
ATOM 791 O O . LYS A 1 93 ? 5.036 3.573 12.600 1.00 92.94 93 LYS A O 1
ATOM 796 N N . ARG A 1 94 ? 7.007 2.833 13.377 1.00 93.06 94 ARG A N 1
ATOM 797 C CA . ARG A 1 94 ? 6.501 2.227 14.614 1.00 93.06 94 ARG A CA 1
ATOM 798 C C . ARG A 1 94 ? 6.373 3.296 15.702 1.00 93.06 94 ARG A C 1
ATOM 800 O O . ARG A 1 94 ? 7.311 4.049 15.947 1.00 93.06 94 ARG A O 1
ATOM 807 N N . ILE A 1 95 ? 5.222 3.365 16.369 1.00 93.62 95 ILE A N 1
ATOM 808 C CA . ILE A 1 95 ? 4.925 4.357 17.414 1.00 93.62 95 ILE A CA 1
ATOM 809 C C . ILE A 1 95 ? 4.331 3.636 18.630 1.00 93.62 95 ILE A C 1
ATOM 811 O O . ILE A 1 95 ? 3.496 2.744 18.495 1.00 93.62 95 ILE A O 1
ATOM 815 N N . LYS A 1 96 ? 4.757 4.016 19.839 1.00 94.50 96 LYS A N 1
ATOM 816 C CA . LYS A 1 96 ? 4.069 3.634 21.078 1.00 94.50 96 LYS A CA 1
ATOM 817 C C . LYS A 1 96 ? 2.916 4.603 21.331 1.00 94.50 96 LYS A C 1
ATOM 819 O O . LYS A 1 96 ? 3.107 5.815 21.326 1.00 94.50 96 LYS A O 1
ATOM 824 N N . THR A 1 97 ? 1.729 4.060 21.561 1.00 91.69 97 THR A N 1
ATOM 825 C CA . THR A 1 97 ? 0.553 4.814 22.009 1.00 91.69 97 THR A CA 1
ATOM 826 C C . THR A 1 97 ? 0.759 5.345 23.432 1.00 91.69 97 THR A C 1
ATOM 828 O O . THR A 1 97 ? 1.631 4.876 24.165 1.00 91.69 97 THR A O 1
ATOM 831 N N . SER A 1 98 ? -0.103 6.263 23.877 1.00 90.50 98 SER A N 1
ATOM 832 C CA . SER A 1 98 ? -0.118 6.761 25.264 1.00 90.50 98 SER A CA 1
ATOM 833 C C . SER A 1 98 ? -0.339 5.671 26.325 1.00 90.50 98 SER A C 1
ATOM 835 O O . SER A 1 98 ? -0.016 5.880 27.490 1.00 90.50 98 SER A O 1
ATOM 837 N N . LYS A 1 99 ? -0.851 4.497 25.929 1.00 90.75 99 LYS A N 1
ATOM 838 C CA . LYS A 1 99 ? -1.028 3.311 26.784 1.00 90.75 99 LYS A CA 1
ATOM 839 C C . LYS A 1 99 ? 0.186 2.370 26.789 1.00 90.75 99 LYS A C 1
ATOM 841 O O . LYS A 1 99 ? 0.134 1.313 27.406 1.00 90.75 99 LYS A O 1
ATOM 846 N N . GLY A 1 100 ? 1.255 2.708 26.065 1.00 92.69 100 GLY A N 1
ATOM 847 C CA . GLY A 1 100 ? 2.437 1.862 25.872 1.00 92.69 100 GLY A CA 1
ATOM 848 C C . GLY A 1 100 ? 2.280 0.774 24.800 1.00 92.69 100 GLY A C 1
ATOM 849 O O . GLY A 1 100 ? 3.283 0.204 24.371 1.00 92.69 100 GLY A O 1
ATOM 850 N N . GLU A 1 101 ? 1.057 0.520 24.322 1.00 94.81 101 GLU A N 1
ATOM 851 C CA . GLU A 1 101 ? 0.768 -0.414 23.227 1.00 94.81 101 GLU A CA 1
ATOM 852 C C . GLU A 1 101 ? 1.384 0.078 21.908 1.00 94.81 101 GLU A C 1
ATOM 854 O O . GLU A 1 101 ? 1.473 1.285 21.675 1.00 94.81 101 GLU A O 1
ATOM 859 N N . ILE A 1 102 ? 1.787 -0.837 21.027 1.00 93.50 102 ILE A N 1
ATOM 860 C CA . ILE A 1 102 ? 2.529 -0.519 19.797 1.00 93.50 102 ILE A CA 1
ATOM 861 C C . ILE A 1 102 ? 1.580 -0.424 18.601 1.00 93.50 102 ILE A C 1
ATOM 863 O O . ILE A 1 102 ? 0.779 -1.324 18.384 1.00 93.50 102 ILE A O 1
ATOM 867 N N . MET A 1 103 ? 1.711 0.635 17.804 1.00 95.19 103 MET A N 1
ATOM 868 C CA . MET A 1 103 ? 1.055 0.811 16.506 1.00 95.19 103 MET A CA 1
ATOM 869 C C . MET A 1 103 ? 2.092 1.081 15.405 1.00 95.19 103 MET A C 1
ATOM 871 O O . MET A 1 103 ? 3.245 1.412 15.698 1.00 95.19 103 MET A O 1
ATOM 875 N N . LYS A 1 104 ? 1.694 0.961 14.135 1.00 95.00 104 LYS A N 1
ATOM 876 C CA . LYS A 1 104 ? 2.562 1.227 12.978 1.00 95.00 104 LYS A CA 1
ATOM 877 C C . LYS A 1 104 ? 1.818 2.036 11.918 1.00 95.00 104 LYS A C 1
ATOM 879 O O . LYS A 1 104 ? 0.684 1.713 11.578 1.00 95.00 104 LYS A O 1
ATOM 884 N N . PHE A 1 105 ? 2.473 3.072 11.414 1.00 95.56 105 PHE A N 1
ATOM 885 C CA . PHE A 1 105 ? 2.101 3.768 10.187 1.00 95.56 105 PHE A CA 1
ATOM 886 C C . PHE A 1 105 ? 2.883 3.131 9.043 1.00 95.56 105 PHE A C 1
ATOM 888 O O . PHE A 1 105 ? 4.078 2.865 9.189 1.00 95.56 105 PHE A O 1
ATOM 895 N N . LEU A 1 106 ? 2.206 2.841 7.941 1.00 95.19 106 LEU A N 1
ATOM 896 C CA . LEU A 1 106 ? 2.765 2.217 6.751 1.00 95.19 106 LEU A CA 1
ATOM 897 C C . LEU A 1 106 ? 2.453 3.133 5.568 1.00 95.19 106 LEU A C 1
ATOM 899 O O . LEU A 1 106 ? 1.298 3.238 5.161 1.00 95.19 106 LEU A O 1
ATOM 903 N N . SER A 1 107 ? 3.464 3.832 5.062 1.00 95.50 107 SER A N 1
ATOM 904 C CA . SER A 1 107 ? 3.319 4.749 3.934 1.00 95.50 107 SER A CA 1
ATOM 905 C C . SER A 1 107 ? 3.387 3.944 2.638 1.00 95.50 107 SER A C 1
ATOM 907 O O . SER A 1 107 ? 4.365 3.227 2.397 1.00 95.50 107 SER A O 1
ATOM 909 N N . LEU A 1 108 ? 2.334 4.049 1.831 1.00 95.38 108 LEU A N 1
ATOM 910 C CA . LEU A 1 108 ? 2.142 3.300 0.596 1.00 95.38 108 LEU A CA 1
ATOM 911 C C . LEU A 1 108 ? 1.960 4.247 -0.598 1.00 95.38 108 LEU A C 1
ATOM 913 O O . LEU A 1 108 ? 1.413 5.341 -0.453 1.00 95.38 108 LEU A O 1
ATOM 917 N N . GLU A 1 109 ? 2.387 3.803 -1.778 1.00 94.25 109 G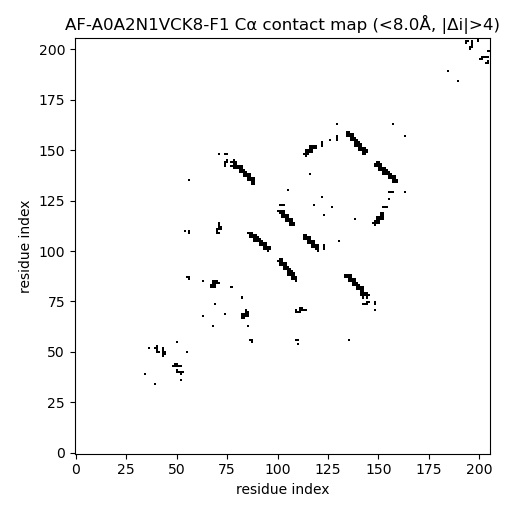LU A N 1
ATOM 918 C CA . GLU A 1 109 ? 2.219 4.511 -3.055 1.00 94.25 109 GLU A CA 1
ATOM 919 C C . GLU A 1 109 ? 1.349 3.704 -4.029 1.00 94.25 109 GLU A C 1
ATOM 921 O O . GLU A 1 109 ? 1.493 2.487 -4.137 1.00 94.25 109 GLU A O 1
ATOM 926 N N . ASP A 1 110 ? 0.447 4.369 -4.749 1.00 93.25 110 ASP A N 1
ATOM 927 C CA . ASP A 1 110 ? -0.288 3.813 -5.885 1.00 93.25 110 ASP A CA 1
ATOM 928 C C . ASP A 1 110 ? -0.070 4.650 -7.159 1.00 93.25 110 ASP A C 1
ATOM 930 O O . ASP A 1 110 ? 0.590 5.685 -7.140 1.00 93.25 110 ASP A O 1
ATOM 934 N N . MET A 1 111 ? -0.664 4.235 -8.285 1.00 89.62 111 MET A N 1
ATOM 935 C CA . MET A 1 111 ? -0.559 4.950 -9.574 1.00 89.62 111 MET A CA 1
ATOM 936 C C . MET A 1 111 ? -1.070 6.406 -9.558 1.00 89.62 111 MET A C 1
ATOM 938 O O . MET A 1 111 ? -0.968 7.094 -10.573 1.00 89.62 111 MET A O 1
ATOM 942 N N . SER A 1 112 ? -1.691 6.865 -8.469 1.00 92.56 112 SER A N 1
ATOM 943 C CA . SER A 1 112 ? -2.316 8.185 -8.353 1.00 92.56 112 SER A CA 1
ATOM 944 C C . SER A 1 112 ? -1.748 9.064 -7.234 1.00 92.56 112 SER A C 1
ATOM 946 O O . SER A 1 112 ? -2.093 10.246 -7.177 1.00 92.56 112 SER A O 1
ATOM 948 N N . GLY A 1 113 ? -0.880 8.525 -6.373 1.00 93.12 113 GLY A N 1
ATOM 949 C CA . GLY A 1 113 ? -0.283 9.238 -5.248 1.00 93.12 113 GLY A CA 1
ATOM 950 C C . GLY A 1 113 ? -0.014 8.337 -4.043 1.00 93.12 113 GLY A C 1
ATOM 951 O O . GLY A 1 113 ? 0.035 7.114 -4.146 1.00 93.12 113 GLY A O 1
ATOM 952 N N . THR A 1 114 ? 0.160 8.951 -2.874 1.00 95.56 114 THR A N 1
ATOM 953 C CA . THR A 1 114 ? 0.502 8.250 -1.630 1.00 95.56 114 THR A CA 1
ATOM 954 C C . THR A 1 114 ? -0.623 8.291 -0.595 1.00 95.56 114 THR A C 1
ATOM 956 O O . THR A 1 114 ? -1.466 9.197 -0.569 1.00 95.56 114 THR A O 1
ATOM 959 N N . PHE A 1 115 ? -0.636 7.281 0.275 1.00 96.81 115 PHE A N 1
ATOM 960 C CA . PHE A 1 115 ? -1.574 7.144 1.387 1.00 96.81 115 PHE A CA 1
ATOM 961 C C . PHE A 1 115 ? -0.934 6.411 2.575 1.00 96.81 115 PHE A C 1
ATOM 963 O O . PHE A 1 115 ? 0.019 5.647 2.413 1.00 96.81 115 PHE A O 1
ATOM 970 N N . GLU A 1 116 ? -1.452 6.626 3.785 1.00 96.94 116 GLU A N 1
ATOM 971 C CA . GLU A 1 116 ? -0.974 5.947 4.993 1.00 96.94 116 GLU A CA 1
ATOM 972 C C . GLU A 1 116 ? -1.953 4.869 5.464 1.00 96.94 116 GLU A C 1
ATOM 974 O O . GLU A 1 116 ? -3.101 5.137 5.826 1.00 96.94 116 GLU A O 1
ATOM 979 N N . ALA A 1 117 ? -1.474 3.630 5.532 1.00 96.88 117 ALA A N 1
ATOM 980 C CA . ALA A 1 117 ? -2.152 2.537 6.207 1.00 96.88 117 ALA A CA 1
ATOM 981 C C . ALA A 1 117 ? -1.803 2.559 7.708 1.00 96.88 117 ALA A C 1
ATOM 983 O O . ALA A 1 117 ? -0.654 2.364 8.111 1.00 96.88 117 ALA A O 1
ATOM 984 N N . VAL A 1 118 ? -2.805 2.805 8.554 1.00 96.75 118 VAL A N 1
ATOM 985 C CA . VAL A 1 118 ? -2.653 2.949 10.009 1.00 96.75 118 VAL A CA 1
ATOM 986 C C . VAL A 1 118 ? -3.030 1.645 10.714 1.00 96.75 118 VAL A C 1
ATOM 988 O O . VAL A 1 118 ? -4.206 1.280 10.809 1.00 96.75 118 VAL A O 1
ATOM 991 N N . LEU A 1 119 ? -2.028 0.948 11.252 1.00 96.94 119 LEU A N 1
ATOM 992 C CA . LEU A 1 119 ? -2.191 -0.266 12.047 1.00 96.94 119 LEU A CA 1
ATOM 993 C C . LEU A 1 119 ? -2.204 0.080 13.542 1.00 96.94 119 LEU A C 1
ATOM 995 O O . LEU A 1 119 ? -1.160 0.094 14.197 1.00 96.94 119 LEU A O 1
ATOM 999 N N . PHE A 1 120 ? -3.393 0.324 14.102 1.00 96.44 120 PHE A N 1
ATOM 1000 C CA . PHE A 1 120 ? -3.593 0.406 15.558 1.00 96.44 120 PHE A CA 1
ATOM 1001 C C . PHE A 1 120 ? -3.212 -0.908 16.266 1.00 96.44 120 PHE A C 1
ATOM 1003 O O . PHE A 1 120 ? -3.182 -1.948 15.607 1.00 96.44 120 PHE A O 1
ATOM 1010 N N . PRO A 1 121 ? -2.984 -0.925 17.598 1.00 96.25 121 PRO A N 1
ATOM 1011 C CA . PRO A 1 121 ? -2.350 -2.064 18.270 1.00 96.25 121 PRO A CA 1
ATOM 1012 C C . PRO A 1 121 ? -3.000 -3.431 18.045 1.00 96.25 121 PRO A C 1
ATOM 1014 O O . PRO A 1 121 ? -2.294 -4.425 17.908 1.00 96.25 121 PRO A O 1
ATOM 1017 N N . LYS A 1 122 ? -4.333 -3.485 17.918 1.00 95.06 122 LYS A N 1
ATOM 1018 C CA . LYS A 1 122 ? -5.057 -4.720 17.572 1.00 95.06 122 LYS A CA 1
ATOM 1019 C C . LYS A 1 122 ? -4.710 -5.233 16.170 1.00 95.06 122 LYS A C 1
ATOM 1021 O O . LYS A 1 122 ? -4.409 -6.409 16.021 1.00 95.06 122 LYS A O 1
ATOM 1026 N N . SER A 1 123 ? -4.720 -4.361 15.161 1.00 95.00 123 SER A N 1
ATOM 1027 C CA . SER A 1 123 ? -4.351 -4.710 13.782 1.00 95.00 123 SER A CA 1
ATOM 1028 C C . SER A 1 123 ? -2.849 -4.976 13.657 1.00 95.00 123 SER A C 1
ATOM 1030 O O . SER A 1 123 ? -2.441 -5.904 12.970 1.00 95.00 123 SER A O 1
ATOM 1032 N N . TYR A 1 124 ? -2.015 -4.211 14.369 1.00 94.50 124 TYR A N 1
ATOM 1033 C CA . TYR A 1 124 ? -0.569 -4.422 14.416 1.00 94.50 124 TYR A CA 1
ATOM 1034 C C . TYR A 1 124 ? -0.220 -5.805 14.981 1.00 94.50 124 TYR A C 1
ATOM 1036 O O . TYR A 1 124 ? 0.546 -6.531 14.361 1.00 94.50 124 TYR A O 1
ATOM 1044 N N . ALA A 1 125 ? -0.837 -6.223 16.091 1.00 92.81 125 ALA A N 1
ATOM 1045 C CA . ALA A 1 125 ? -0.610 -7.547 16.674 1.00 92.81 125 ALA A CA 1
ATOM 1046 C C . ALA A 1 125 ? -0.991 -8.719 15.743 1.00 92.81 125 ALA A C 1
ATOM 1048 O O . ALA A 1 125 ? -0.470 -9.816 15.919 1.00 92.81 125 ALA A O 1
ATOM 1049 N N . LEU A 1 126 ? -1.877 -8.496 14.763 1.00 92.69 126 LEU A N 1
ATOM 1050 C CA . LEU A 1 126 ? -2.295 -9.504 13.781 1.00 92.69 126 LEU A CA 1
ATOM 1051 C C . LEU A 1 126 ? -1.454 -9.496 12.496 1.00 92.69 126 LEU A C 1
ATOM 1053 O O . LEU A 1 126 ? -1.309 -10.539 11.867 1.00 92.69 126 LEU A O 1
ATOM 1057 N N . PHE A 1 127 ? -0.933 -8.334 12.086 1.00 92.06 127 PHE A N 1
ATOM 1058 C CA . PHE A 1 127 ? -0.328 -8.145 10.761 1.00 92.06 127 PHE A CA 1
ATOM 1059 C C . PHE A 1 127 ? 1.130 -7.650 10.786 1.00 92.06 127 PHE A C 1
ATOM 1061 O O . PHE A 1 127 ? 1.693 -7.411 9.721 1.00 92.06 127 PHE A O 1
ATOM 1068 N N . ALA A 1 128 ? 1.760 -7.494 11.959 1.00 86.6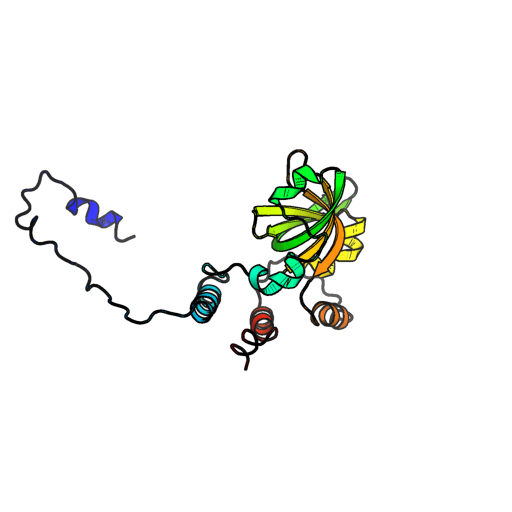2 128 ALA A N 1
ATOM 1069 C CA . ALA A 1 128 ? 3.128 -6.972 12.089 1.00 86.62 128 ALA A CA 1
ATOM 1070 C C . ALA A 1 128 ? 4.142 -7.697 11.188 1.00 86.62 128 ALA A C 1
ATOM 1072 O O . ALA A 1 128 ? 4.882 -7.024 10.474 1.00 86.62 128 ALA A O 1
ATOM 1073 N N . GLU A 1 129 ? 4.119 -9.033 11.175 1.00 84.56 129 GLU A N 1
ATOM 1074 C CA . GLU A 1 129 ? 4.999 -9.882 10.357 1.00 84.56 129 GLU A CA 1
ATOM 1075 C C . GLU A 1 129 ? 4.859 -9.579 8.858 1.00 84.56 129 GLU A C 1
ATOM 1077 O O . GLU A 1 129 ? 5.855 -9.366 8.173 1.00 84.56 129 GLU A O 1
ATOM 1082 N N . LEU A 1 130 ? 3.623 -9.430 8.359 1.00 83.69 130 LEU A N 1
ATOM 1083 C CA . LEU A 1 130 ? 3.381 -9.056 6.961 1.00 83.69 130 LEU A CA 1
ATOM 1084 C C . LEU A 1 130 ? 4.043 -7.715 6.627 1.00 83.69 130 LEU A C 1
ATOM 1086 O O . LEU A 1 130 ? 4.673 -7.604 5.581 1.00 83.69 130 LEU A O 1
ATOM 1090 N N . THR A 1 131 ? 3.963 -6.732 7.537 1.00 82.69 131 THR A N 1
ATOM 1091 C CA . THR A 1 131 ? 4.546 -5.385 7.357 1.00 82.69 131 THR A CA 1
ATOM 1092 C C . THR A 1 131 ? 6.079 -5.319 7.414 1.00 82.69 131 THR A C 1
ATOM 1094 O O . THR A 1 131 ? 6.626 -4.213 7.432 1.00 82.69 131 THR A O 1
ATOM 1097 N N . MET A 1 132 ? 6.775 -6.453 7.525 1.00 77.50 132 MET A N 1
ATOM 1098 C CA . MET A 1 132 ? 8.238 -6.527 7.413 1.00 77.50 132 MET A CA 1
ATOM 1099 C C . MET A 1 132 ? 8.702 -6.724 5.964 1.00 77.50 132 MET A C 1
ATOM 1101 O O . MET A 1 132 ? 9.867 -6.490 5.673 1.00 77.50 132 MET A O 1
ATOM 1105 N N . SER A 1 133 ? 7.807 -7.133 5.060 1.00 72.38 133 SER A N 1
ATOM 1106 C CA . SER A 1 133 ? 8.147 -7.400 3.660 1.00 72.38 133 SER A CA 1
ATOM 1107 C C . SER A 1 133 ? 8.098 -6.143 2.782 1.00 72.38 133 SER A C 1
ATOM 1109 O O . SER A 1 133 ? 7.203 -5.303 2.911 1.00 72.38 133 SER A O 1
ATOM 1111 N N . MET A 1 134 ? 9.028 -6.029 1.835 1.00 75.25 134 MET A N 1
ATOM 1112 C CA . MET A 1 134 ? 8.896 -5.093 0.716 1.00 75.25 134 MET A CA 1
ATOM 1113 C C . MET A 1 134 ? 7.881 -5.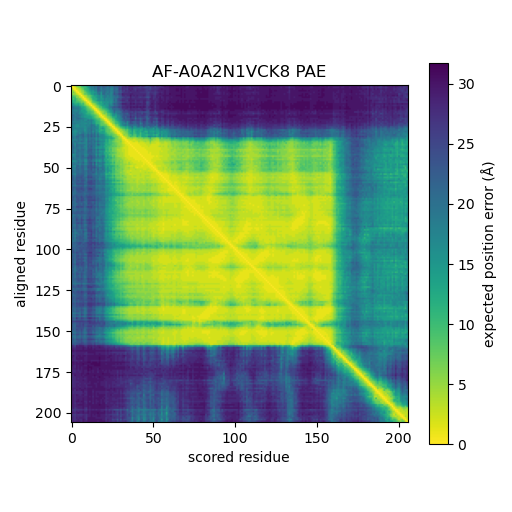646 -0.293 1.00 75.25 134 MET A C 1
ATOM 1115 O O . MET A 1 134 ? 7.873 -6.848 -0.561 1.00 75.25 134 MET A O 1
ATOM 1119 N N . GLY A 1 135 ? 7.053 -4.782 -0.889 1.00 78.25 135 GLY A N 1
ATOM 1120 C CA . GLY A 1 135 ? 6.194 -5.172 -2.010 1.00 78.25 135 GLY A CA 1
ATOM 1121 C C . GLY A 1 135 ? 4.788 -4.560 -2.017 1.00 78.25 135 GLY A C 1
ATOM 1122 O O . GLY A 1 135 ? 4.543 -3.547 -1.355 1.00 78.25 135 GLY A O 1
ATOM 1123 N N . PRO A 1 136 ? 3.864 -5.157 -2.795 1.00 86.69 136 PRO A N 1
ATOM 1124 C CA . PRO A 1 136 ? 2.502 -4.672 -2.981 1.00 86.69 136 PRO A CA 1
ATOM 1125 C C . PRO A 1 136 ? 1.553 -5.205 -1.898 1.00 86.69 136 PRO A C 1
ATOM 1127 O O . PRO A 1 136 ? 1.314 -6.411 -1.780 1.00 86.69 136 PRO A O 1
ATOM 1130 N N . TYR A 1 137 ? 0.961 -4.290 -1.138 1.00 91.88 137 TYR A N 1
ATOM 1131 C CA . TYR A 1 137 ? -0.015 -4.573 -0.092 1.00 91.88 137 TYR A CA 1
ATOM 1132 C C . TYR A 1 137 ? -1.436 -4.323 -0.587 1.00 91.88 137 TYR A C 1
ATOM 1134 O O . TYR A 1 137 ? -1.759 -3.220 -1.022 1.00 91.88 137 TYR A O 1
ATOM 1142 N N . LEU A 1 138 ? -2.305 -5.319 -0.424 1.00 94.50 138 LEU A N 1
ATOM 1143 C CA . LEU A 1 138 ? -3.753 -5.143 -0.416 1.00 94.50 138 LEU A CA 1
ATOM 1144 C C . LEU A 1 138 ? -4.195 -4.798 1.012 1.00 94.50 138 LEU A C 1
ATOM 1146 O O . LEU A 1 138 ? -4.095 -5.614 1.935 1.00 94.50 138 LEU A O 1
ATOM 1150 N N . VAL A 1 139 ? -4.704 -3.581 1.171 1.00 96.50 139 VAL A N 1
ATOM 1151 C CA . VAL A 1 139 ? -5.229 -3.030 2.420 1.00 96.50 139 VAL A CA 1
ATOM 1152 C C . VAL A 1 139 ? -6.751 -3.000 2.336 1.00 96.50 139 VAL A C 1
ATOM 1154 O O . VAL A 1 139 ? -7.307 -2.400 1.419 1.00 96.50 139 VAL A O 1
ATOM 1157 N N . GLU A 1 140 ? -7.443 -3.603 3.301 1.00 97.19 140 GLU A N 1
ATOM 1158 C CA . GLU A 1 140 ? -8.883 -3.401 3.494 1.00 97.19 140 GLU A CA 1
ATOM 1159 C C . GLU A 1 140 ? -9.107 -2.694 4.836 1.00 97.19 140 GLU A C 1
ATOM 1161 O O . GLU A 1 140 ? -8.543 -3.078 5.868 1.00 97.19 140 GLU A O 1
ATOM 1166 N N . GLY A 1 141 ? -9.920 -1.642 4.843 1.00 97.00 141 GLY A N 1
ATOM 1167 C CA . GLY A 1 141 ? -10.074 -0.827 6.040 1.00 97.00 141 GLY A CA 1
ATOM 1168 C C . GLY A 1 141 ? -11.043 0.333 5.896 1.00 97.00 141 GLY A C 1
ATOM 1169 O O . GLY A 1 141 ? -11.689 0.511 4.861 1.00 97.00 141 GLY A O 1
ATOM 1170 N N . LYS A 1 142 ? -11.141 1.135 6.957 1.00 97.50 142 LYS A N 1
ATOM 1171 C CA . LYS A 1 142 ? -11.978 2.337 6.994 1.00 97.50 142 LYS A CA 1
ATOM 1172 C C . LYS A 1 142 ? -11.158 3.558 6.582 1.00 97.50 142 LYS A C 1
ATOM 1174 O O . LYS A 1 142 ? -10.150 3.858 7.215 1.00 97.50 142 LYS A O 1
ATOM 1179 N N . VAL A 1 143 ? -11.600 4.276 5.555 1.00 97.19 143 VAL A N 1
ATOM 1180 C CA . VAL A 1 143 ? -10.910 5.467 5.045 1.00 97.19 143 VAL A CA 1
ATOM 1181 C C . VAL A 1 143 ? -11.163 6.667 5.959 1.00 97.19 143 VAL A C 1
ATOM 1183 O O . VAL A 1 143 ? -12.309 6.983 6.290 1.00 97.19 143 VAL A O 1
ATOM 1186 N N . ASP A 1 144 ? -10.091 7.363 6.325 1.00 95.81 144 ASP A N 1
ATOM 1187 C CA . ASP A 1 144 ? -10.088 8.562 7.159 1.00 95.81 144 ASP A CA 1
ATOM 1188 C C . ASP A 1 144 ? -9.353 9.713 6.451 1.00 95.81 144 ASP A C 1
ATOM 1190 O O . ASP A 1 144 ? -8.274 10.141 6.841 1.00 95.81 144 ASP A O 1
ATOM 1194 N N . ALA A 1 145 ? -9.945 10.177 5.346 1.00 90.88 145 ALA A N 1
ATOM 1195 C CA . ALA A 1 145 ? -9.370 11.190 4.460 1.00 90.88 145 ALA A CA 1
ATOM 1196 C C . ALA A 1 145 ? -9.815 12.645 4.757 1.00 90.88 145 ALA A C 1
ATOM 1198 O O . ALA A 1 145 ? -10.210 13.360 3.835 1.00 90.88 145 ALA A O 1
ATOM 1199 N N . LEU A 1 146 ? -9.818 13.074 6.030 1.00 82.62 146 LEU A N 1
ATOM 1200 C CA . LEU A 1 146 ? -10.198 14.450 6.423 1.00 82.62 146 LEU A CA 1
ATOM 1201 C C . LEU A 1 146 ? -9.105 15.480 6.109 1.00 82.62 146 LEU A C 1
ATOM 1203 O O . LEU A 1 146 ? -9.338 16.416 5.349 1.00 82.62 146 LEU A O 1
ATOM 1207 N N . GLU A 1 147 ? -7.918 15.295 6.689 1.00 80.88 147 GLU A N 1
ATOM 1208 C CA . GLU A 1 147 ? -6.759 16.185 6.501 1.00 80.88 147 GLU A CA 1
ATOM 1209 C C . GLU A 1 147 ? -5.618 15.479 5.753 1.00 80.88 147 GLU A C 1
ATOM 1211 O O . GLU A 1 147 ? -4.977 16.065 4.881 1.00 80.88 147 GLU A O 1
ATOM 1216 N N . THR A 1 148 ? -5.402 14.197 6.053 1.00 87.44 148 THR A N 1
ATOM 1217 C CA . THR A 1 148 ? -4.382 13.320 5.457 1.00 87.44 148 THR A CA 1
ATOM 1218 C C . THR A 1 148 ? -5.045 12.104 4.810 1.00 87.44 148 THR A C 1
ATOM 1220 O O . THR A 1 148 ? -6.153 11.728 5.185 1.00 87.44 148 THR A O 1
ATOM 1223 N N . ASN A 1 149 ? -4.406 11.500 3.806 1.00 93.56 149 ASN A N 1
ATOM 1224 C CA . ASN A 1 149 ? -4.942 10.339 3.090 1.00 93.56 149 ASN A CA 1
ATOM 1225 C C . ASN A 1 149 ? -4.707 9.047 3.894 1.00 93.56 149 ASN A C 1
ATOM 1227 O O . ASN A 1 149 ? -3.811 8.268 3.572 1.00 93.56 149 ASN A O 1
ATOM 1231 N N . ASN A 1 150 ? -5.510 8.812 4.934 1.00 96.69 150 ASN A N 1
ATOM 1232 C CA . ASN A 1 150 ? -5.309 7.677 5.838 1.00 96.69 150 ASN A CA 1
ATOM 1233 C C . ASN A 1 150 ? -6.346 6.566 5.616 1.00 96.69 150 ASN A C 1
ATOM 1235 O O . ASN A 1 150 ? -7.519 6.825 5.334 1.00 96.69 150 ASN A O 1
ATOM 1239 N N . ILE A 1 151 ? -5.936 5.312 5.806 1.00 97.25 151 ILE A N 1
ATOM 1240 C CA . ILE A 1 151 ? -6.825 4.151 5.901 1.00 97.25 151 ILE A CA 1
ATOM 1241 C C . ILE A 1 151 ? -6.526 3.363 7.181 1.00 97.25 151 ILE A C 1
ATOM 1243 O O . ILE A 1 151 ? -5.410 2.908 7.427 1.00 97.25 151 ILE A O 1
ATOM 1247 N N . ILE A 1 152 ? -7.542 3.203 8.024 1.00 97.38 152 ILE A N 1
ATOM 1248 C CA . ILE A 1 152 ? -7.467 2.437 9.266 1.00 97.38 152 ILE A CA 1
ATOM 1249 C C . ILE A 1 152 ? -7.574 0.955 8.912 1.00 97.38 152 ILE A C 1
ATOM 1251 O O . ILE A 1 152 ? -8.633 0.498 8.477 1.00 97.38 152 ILE A O 1
ATOM 1255 N N . VAL A 1 153 ? -6.480 0.214 9.092 1.00 97.62 153 VAL A N 1
ATOM 1256 C CA . VAL A 1 153 ? -6.345 -1.168 8.612 1.00 97.62 153 VAL A CA 1
ATOM 1257 C C . VAL A 1 153 ? -7.204 -2.122 9.439 1.00 97.62 153 VAL A C 1
ATOM 1259 O O . VAL A 1 153 ? -6.986 -2.292 10.641 1.00 97.62 153 VAL A O 1
ATOM 1262 N N . GLU A 1 154 ? -8.141 -2.797 8.775 1.00 97.06 154 GLU A N 1
ATOM 1263 C CA . GLU A 1 154 ? -8.944 -3.885 9.347 1.00 97.06 154 GLU A CA 1
ATOM 1264 C C . GLU A 1 154 ? -8.445 -5.257 8.872 1.00 97.06 154 GLU A C 1
ATOM 1266 O O . GLU A 1 154 ? -8.501 -6.228 9.626 1.00 97.06 154 GLU A O 1
ATOM 1271 N N . LYS A 1 155 ? -7.911 -5.333 7.647 1.00 95.88 155 LYS A N 1
ATOM 1272 C CA . LYS A 1 155 ? -7.276 -6.520 7.071 1.00 95.88 155 LYS A CA 1
ATOM 1273 C C . LYS A 1 155 ? -6.113 -6.107 6.169 1.00 95.88 155 LYS A C 1
ATOM 1275 O O . LYS A 1 155 ? -6.216 -5.133 5.426 1.00 95.88 155 LYS A O 1
ATOM 1280 N N . LEU A 1 156 ? -5.027 -6.872 6.220 1.00 94.12 156 LEU A N 1
ATOM 1281 C CA . LEU A 1 156 ? -3.843 -6.679 5.389 1.00 94.12 156 LEU A CA 1
ATOM 1282 C C . LEU A 1 156 ? -3.434 -8.006 4.742 1.00 94.12 156 LEU A C 1
ATOM 1284 O O . LEU A 1 156 ? -3.498 -9.055 5.383 1.00 94.12 156 LEU A O 1
ATOM 1288 N N . SER A 1 157 ? -2.989 -7.954 3.490 1.00 90.69 157 SER A N 1
ATOM 1289 C CA . SER A 1 157 ? -2.362 -9.078 2.786 1.00 90.69 157 SER A CA 1
ATOM 1290 C C . SER A 1 157 ? -1.364 -8.562 1.755 1.00 90.69 157 SER A C 1
ATOM 1292 O O . SER A 1 157 ? -1.595 -7.514 1.159 1.00 90.69 157 SER A O 1
ATOM 1294 N N . VAL A 1 158 ? -0.286 -9.303 1.515 1.00 86.38 158 VAL A N 1
ATOM 1295 C CA . VAL A 1 158 ? 0.655 -9.028 0.417 1.00 86.38 158 VAL A CA 1
ATOM 1296 C C . VAL A 1 158 ? 0.153 -9.748 -0.840 1.00 86.38 158 VAL A C 1
ATOM 1298 O O . VAL A 1 158 ? -0.366 -10.859 -0.731 1.00 86.38 158 VAL A O 1
ATOM 1301 N N . LEU A 1 159 ? 0.263 -9.127 -2.020 1.00 77.94 159 LEU A N 1
ATOM 1302 C CA . LEU A 1 159 ? -0.189 -9.727 -3.290 1.00 77.94 159 LEU A CA 1
ATOM 1303 C C . LEU A 1 159 ? 0.815 -10.726 -3.896 1.00 77.94 159 LEU A C 1
ATOM 1305 O O . LEU A 1 159 ? 0.508 -11.373 -4.896 1.00 77.94 159 LEU A O 1
ATOM 1309 N N . THR A 1 160 ? 2.005 -10.883 -3.312 1.00 67.31 160 THR A N 1
ATOM 1310 C CA . THR A 1 160 ? 2.976 -11.895 -3.745 1.00 67.31 160 THR A CA 1
ATOM 1311 C C . THR A 1 160 ? 2.574 -13.290 -3.265 1.00 67.31 160 THR A C 1
ATOM 1313 O O . THR A 1 160 ? 2.276 -13.526 -2.092 1.00 67.31 160 THR A O 1
ATOM 1316 N N . VAL A 1 161 ? 2.562 -14.234 -4.205 1.00 47.31 161 VAL A N 1
ATOM 1317 C CA . VAL A 1 161 ? 2.237 -15.644 -3.958 1.00 47.31 161 VAL A CA 1
ATOM 1318 C C . VAL A 1 161 ? 3.456 -16.351 -3.319 1.00 47.31 161 VAL A C 1
ATOM 1320 O O . VAL A 1 161 ? 4.577 -15.847 -3.368 1.00 47.31 161 VAL A O 1
ATOM 1323 N N . GLU A 1 162 ? 3.232 -17.485 -2.649 1.00 40.72 162 GLU A N 1
ATOM 1324 C CA . GLU A 1 162 ? 4.205 -18.291 -1.878 1.00 40.72 162 GLU A CA 1
ATOM 1325 C C . GLU A 1 162 ? 4.845 -17.669 -0.607 1.00 40.72 162 GLU A C 1
ATOM 1327 O O . GLU A 1 162 ? 4.685 -18.241 0.476 1.00 40.72 162 GLU A O 1
ATOM 1332 N N . ALA A 1 163 ? 5.581 -16.552 -0.681 1.00 36.91 163 ALA A N 1
ATOM 1333 C CA . ALA A 1 163 ? 6.590 -16.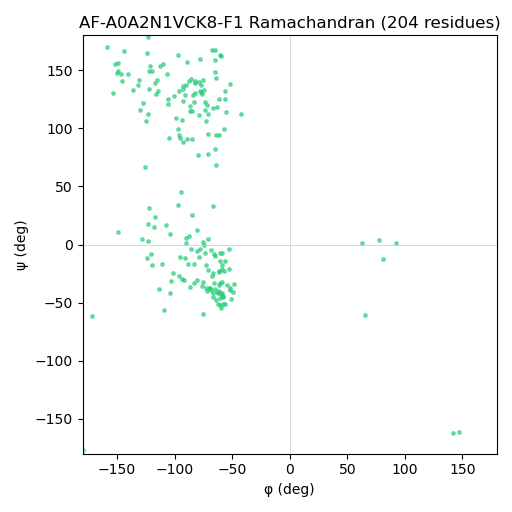206 0.345 1.00 36.91 163 ALA A CA 1
ATOM 1334 C C . ALA A 1 163 ? 6.042 -15.892 1.758 1.00 36.91 163 ALA A C 1
ATOM 1336 O O . ALA A 1 163 ? 6.658 -16.252 2.762 1.00 36.91 163 ALA A O 1
ATOM 1337 N N . ALA A 1 164 ? 4.846 -15.304 1.866 1.00 36.31 164 ALA A N 1
ATOM 1338 C CA . ALA A 1 164 ? 4.223 -15.004 3.162 1.00 36.31 164 ALA A CA 1
ATOM 1339 C C . ALA A 1 164 ? 3.850 -16.260 3.985 1.00 36.31 164 ALA A C 1
ATOM 1341 O O . ALA A 1 164 ? 3.455 -16.135 5.137 1.00 36.31 164 ALA A O 1
ATOM 1342 N N . LYS A 1 165 ? 3.956 -17.472 3.416 1.00 31.16 165 LYS A N 1
ATOM 1343 C CA . LYS A 1 165 ? 3.791 -18.739 4.152 1.00 31.16 165 LYS A CA 1
ATOM 1344 C C . LYS A 1 165 ? 5.114 -19.354 4.611 1.00 31.16 165 LYS A C 1
ATOM 1346 O O . LYS A 1 165 ? 5.107 -20.097 5.589 1.00 31.16 165 LYS A O 1
ATOM 1351 N N . SER A 1 166 ? 6.225 -19.094 3.918 1.00 30.80 166 SER A N 1
ATOM 1352 C CA . SER A 1 166 ? 7.529 -19.691 4.243 1.00 30.80 166 SER A CA 1
ATOM 1353 C C . SER A 1 166 ? 8.260 -18.940 5.356 1.00 30.80 166 SER A C 1
ATOM 1355 O O . SER A 1 166 ? 8.911 -19.587 6.176 1.00 30.80 166 SER A O 1
ATOM 1357 N N . ILE A 1 167 ? 8.096 -17.615 5.441 1.00 41.47 167 ILE A N 1
ATOM 1358 C CA . ILE A 1 167 ? 8.638 -16.777 6.529 1.00 41.47 167 ILE A CA 1
ATOM 1359 C C . ILE A 1 167 ? 8.068 -17.246 7.883 1.00 41.47 167 ILE A C 1
ATOM 1361 O O . ILE A 1 167 ? 8.812 -17.719 8.742 1.00 41.47 167 ILE A O 1
ATOM 1365 N N . THR A 1 168 ? 6.737 -17.318 8.000 1.00 36.81 168 THR A N 1
ATOM 1366 C CA . THR A 1 168 ? 6.005 -17.784 9.200 1.00 36.81 168 THR A CA 1
ATOM 1367 C C . THR A 1 168 ? 6.304 -19.238 9.605 1.00 36.81 168 THR A C 1
ATOM 1369 O O . THR A 1 168 ? 5.936 -19.684 10.700 1.00 36.81 168 THR A O 1
ATOM 1372 N N . GLN A 1 169 ? 6.937 -20.019 8.722 1.00 34.00 169 GLN A N 1
ATOM 1373 C CA . GLN A 1 169 ? 7.281 -21.419 8.966 1.00 34.00 169 GLN A CA 1
ATOM 1374 C C . GLN A 1 169 ? 8.758 -21.631 9.341 1.00 34.00 169 GLN A C 1
ATOM 1376 O O . GLN A 1 169 ? 9.045 -22.615 10.023 1.00 34.00 169 GLN A O 1
ATOM 1381 N N . LYS A 1 170 ? 9.673 -20.724 8.958 1.00 34.72 170 LYS A N 1
ATOM 1382 C CA . LYS A 1 170 ? 11.106 -20.803 9.301 1.00 34.72 170 LYS A CA 1
ATOM 1383 C C . LYS A 1 170 ? 11.458 -20.174 10.651 1.00 34.72 170 LYS A C 1
ATOM 1385 O O . LYS A 1 170 ? 12.244 -20.765 11.382 1.00 34.72 170 LYS A O 1
ATOM 1390 N N . ASP A 1 171 ? 10.824 -19.069 11.039 1.00 37.88 171 ASP A N 1
ATOM 1391 C CA . ASP A 1 171 ? 11.231 -18.302 12.236 1.00 37.88 171 ASP A CA 1
ATOM 1392 C C . ASP A 1 171 ? 10.716 -18.877 13.573 1.00 37.88 171 ASP A C 1
ATOM 1394 O O . ASP A 1 171 ? 10.819 -18.258 14.631 1.00 37.88 171 ASP A O 1
ATOM 1398 N N . ARG A 1 172 ? 10.185 -20.107 13.575 1.00 34.38 172 ARG A N 1
ATOM 1399 C CA . ARG A 1 172 ? 9.673 -20.773 14.789 1.00 34.38 172 ARG A CA 1
ATOM 1400 C C . ARG A 1 172 ? 10.760 -21.289 15.742 1.00 34.38 172 ARG A C 1
ATOM 1402 O O . ARG A 1 172 ? 10.408 -21.867 16.770 1.00 34.38 172 ARG A O 1
ATOM 1409 N N . THR A 1 173 ? 12.044 -21.119 15.420 1.00 38.53 173 THR A N 1
ATOM 1410 C CA . THR A 1 173 ? 13.163 -21.735 16.161 1.00 38.53 173 THR A CA 1
ATOM 1411 C C . THR A 1 173 ? 14.280 -20.795 16.621 1.00 38.53 173 THR A C 1
ATOM 1413 O O . THR A 1 173 ? 15.219 -21.293 17.232 1.00 38.53 173 THR A O 1
ATOM 1416 N N . ASP A 1 174 ? 14.180 -19.472 16.436 1.00 33.72 174 ASP A N 1
ATOM 1417 C CA . ASP A 1 174 ? 15.205 -18.526 16.913 1.00 33.72 174 ASP A CA 1
ATOM 1418 C C . ASP A 1 174 ? 14.642 -17.444 17.849 1.00 33.72 174 ASP A C 1
ATOM 1420 O O . ASP A 1 174 ? 13.910 -16.541 17.453 1.00 33.72 174 ASP A O 1
ATOM 1424 N N . THR A 1 175 ? 15.033 -17.495 19.125 1.00 35.50 175 THR A N 1
ATOM 1425 C CA . THR A 1 175 ? 14.604 -16.549 20.175 1.00 35.50 175 THR A CA 1
ATOM 1426 C C . THR A 1 175 ? 15.445 -15.265 20.236 1.00 35.50 175 THR A C 1
ATOM 1428 O O . THR A 1 175 ? 15.542 -14.639 21.293 1.00 35.50 175 THR A O 1
ATOM 1431 N N . ASN A 1 176 ? 16.072 -14.859 19.129 1.00 34.44 176 ASN A N 1
ATOM 1432 C CA . ASN A 1 176 ? 16.981 -13.711 19.083 1.00 34.44 176 ASN A CA 1
ATOM 1433 C C . ASN A 1 176 ? 16.333 -12.495 18.409 1.00 34.44 176 ASN A C 1
ATOM 1435 O O . ASN A 1 176 ? 16.424 -12.292 17.201 1.00 34.44 176 ASN A O 1
ATOM 1439 N N . PHE A 1 177 ? 15.713 -11.648 19.233 1.00 38.84 177 PHE A N 1
ATOM 1440 C CA . PHE A 1 177 ? 15.219 -10.332 18.830 1.00 38.84 177 PHE A CA 1
ATOM 1441 C C . PHE A 1 177 ? 16.396 -9.375 18.576 1.00 38.84 177 PHE A C 1
ATOM 1443 O O . PHE A 1 177 ? 16.911 -8.741 19.499 1.00 38.84 177 PHE A O 1
ATOM 1450 N N . PHE A 1 178 ? 16.816 -9.257 17.317 1.00 33.47 178 PHE A N 1
ATOM 1451 C CA . PHE A 1 178 ? 17.650 -8.141 16.878 1.00 33.47 178 PHE A CA 1
ATOM 1452 C C . PHE A 1 178 ? 16.765 -6.904 16.691 1.00 33.47 178 PHE A C 1
ATOM 1454 O O . PHE A 1 178 ? 15.688 -6.987 16.105 1.00 33.47 178 PHE A O 1
ATOM 1461 N N . GLY A 1 179 ? 17.200 -5.763 17.235 1.00 37.59 179 GLY A N 1
ATOM 1462 C CA . GLY A 1 179 ? 16.485 -4.496 17.075 1.00 37.59 179 GLY A CA 1
ATOM 1463 C C . GLY A 1 179 ? 16.462 -4.021 15.621 1.00 37.59 179 GLY A C 1
ATOM 1464 O O . GLY A 1 179 ? 17.220 -4.532 14.798 1.00 37.59 179 GLY A O 1
ATOM 1465 N N . ASP A 1 180 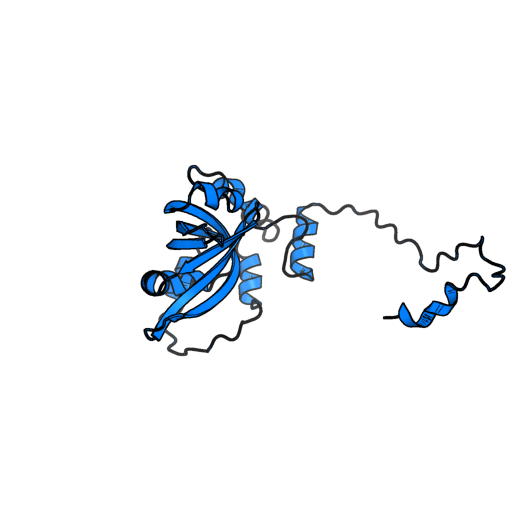? 15.617 -3.021 15.348 1.00 43.38 180 ASP A N 1
ATOM 1466 C CA . ASP A 1 180 ? 15.356 -2.432 14.025 1.00 43.38 180 ASP A CA 1
ATOM 1467 C C . ASP A 1 180 ? 16.611 -1.730 13.435 1.00 43.38 180 ASP A C 1
ATOM 1469 O O . ASP A 1 180 ? 16.675 -0.508 13.311 1.00 43.38 180 ASP A O 1
ATOM 1473 N N . VAL A 1 181 ? 17.635 -2.509 13.077 1.00 35.75 181 VAL A N 1
ATOM 1474 C CA . VAL A 1 181 ? 18.581 -2.154 12.021 1.00 35.75 181 VAL A CA 1
ATOM 1475 C C . VAL A 1 181 ? 17.809 -2.347 10.727 1.00 35.75 181 VAL A C 1
ATOM 1477 O O . VAL A 1 181 ? 17.430 -3.476 10.409 1.00 35.75 181 VAL A O 1
ATOM 1480 N N . GLU A 1 182 ? 17.580 -1.267 9.982 1.00 43.50 182 GLU A N 1
ATOM 1481 C CA . GLU A 1 182 ? 17.209 -1.379 8.574 1.00 43.50 182 GLU A CA 1
ATOM 1482 C C . GLU A 1 182 ? 18.328 -2.165 7.886 1.00 43.50 182 GLU A C 1
ATOM 1484 O O . GLU A 1 182 ? 19.406 -1.632 7.614 1.00 43.50 182 GLU A O 1
ATOM 1489 N N . LYS A 1 183 ? 18.115 -3.469 7.671 1.00 35.47 183 LYS A N 1
ATOM 1490 C CA . LYS A 1 183 ? 18.989 -4.236 6.794 1.00 35.47 183 LYS A CA 1
ATOM 1491 C C . LYS A 1 183 ? 18.825 -3.598 5.412 1.00 35.47 183 LYS A C 1
ATOM 1493 O O . LYS A 1 183 ? 17.705 -3.624 4.902 1.00 35.47 183 LYS A O 1
ATOM 1498 N N . PRO A 1 184 ? 19.881 -3.032 4.794 1.00 33.50 184 PRO A N 1
ATOM 1499 C CA . PRO A 1 184 ? 19.821 -2.785 3.361 1.00 33.50 184 PRO A CA 1
ATOM 1500 C C . PRO A 1 184 ? 19.512 -4.132 2.711 1.00 33.50 184 PRO A C 1
ATOM 1502 O O . PRO A 1 184 ? 20.118 -5.129 3.122 1.00 33.50 184 PRO A O 1
ATOM 1505 N N . ALA A 1 185 ? 18.537 -4.149 1.793 1.00 39.50 185 ALA A N 1
ATOM 1506 C CA . ALA A 1 185 ? 17.920 -5.373 1.285 1.00 39.50 185 ALA A CA 1
ATOM 1507 C C . ALA A 1 185 ? 18.992 -6.432 1.022 1.00 39.50 185 ALA A C 1
ATOM 1509 O O . ALA A 1 185 ? 19.900 -6.211 0.212 1.00 39.50 185 ALA A O 1
ATOM 1510 N N . SER A 1 186 ? 18.978 -7.514 1.811 1.00 35.69 186 SER A N 1
ATOM 1511 C CA . SER A 1 186 ? 20.131 -8.413 1.825 1.00 35.69 186 SER A CA 1
ATOM 1512 C C . SER A 1 186 ? 20.266 -9.066 0.452 1.00 35.69 186 SER A C 1
ATOM 1514 O O . SER A 1 186 ? 19.301 -9.165 -0.306 1.00 35.69 186 SER A O 1
ATOM 1516 N N . LEU A 1 187 ? 21.458 -9.568 0.123 1.00 36.09 187 LEU A N 1
ATOM 1517 C CA . LEU A 1 187 ? 21.655 -10.333 -1.113 1.00 36.09 187 LEU A CA 1
ATOM 1518 C C . LEU A 1 187 ? 20.649 -11.496 -1.252 1.00 36.09 187 LEU A C 1
ATOM 1520 O O . LEU A 1 187 ? 20.378 -11.926 -2.363 1.00 36.09 187 LEU A O 1
ATOM 1524 N N . GLU A 1 188 ? 20.047 -11.956 -0.152 1.00 34.31 188 GLU A N 1
ATOM 1525 C CA . GLU A 1 188 ? 18.985 -12.966 -0.117 1.00 34.31 188 GLU A CA 1
ATOM 1526 C C . GLU A 1 188 ? 17.610 -12.405 -0.535 1.00 34.31 188 GLU A C 1
ATOM 1528 O O . GLU A 1 188 ? 16.862 -13.098 -1.218 1.00 34.31 188 GLU A O 1
ATOM 1533 N N . GLU A 1 189 ? 17.283 -11.151 -0.197 1.00 34.16 189 GLU A N 1
ATOM 1534 C CA . GLU A 1 189 ? 16.088 -10.447 -0.696 1.00 34.16 189 GLU A CA 1
ATOM 1535 C C . GLU A 1 189 ? 16.247 -10.044 -2.168 1.00 34.16 189 GLU A C 1
ATOM 1537 O O . GLU A 1 189 ? 15.310 -10.190 -2.951 1.00 34.16 189 GLU A O 1
ATOM 1542 N N . ILE A 1 190 ? 17.453 -9.639 -2.582 1.00 35.44 190 ILE A N 1
ATOM 1543 C CA . ILE A 1 190 ? 17.792 -9.408 -3.996 1.00 35.44 190 ILE A CA 1
ATOM 1544 C C . ILE A 1 190 ? 17.687 -10.725 -4.785 1.00 35.44 190 ILE A C 1
ATOM 1546 O O . ILE A 1 190 ? 17.120 -10.756 -5.875 1.00 35.44 190 ILE A O 1
ATOM 1550 N N . VAL A 1 191 ? 18.144 -11.844 -4.212 1.00 33.94 191 VAL A N 1
ATOM 1551 C CA . VAL A 1 191 ? 17.928 -13.188 -4.774 1.00 33.94 191 VAL A CA 1
ATOM 1552 C C . VAL A 1 191 ? 16.448 -13.593 -4.754 1.00 33.94 191 VAL A C 1
ATOM 1554 O O . VAL A 1 191 ? 16.047 -14.367 -5.613 1.00 33.94 191 VAL A O 1
ATOM 1557 N N . LEU A 1 192 ? 15.604 -13.040 -3.875 1.00 33.69 192 LEU A N 1
ATOM 1558 C CA . LEU A 1 192 ? 14.150 -13.255 -3.911 1.00 33.69 192 LEU A CA 1
ATOM 1559 C C . LEU A 1 192 ? 13.464 -12.456 -5.038 1.00 33.69 192 LEU A C 1
ATOM 1561 O O . LEU A 1 192 ? 12.516 -12.943 -5.655 1.00 33.69 192 LEU 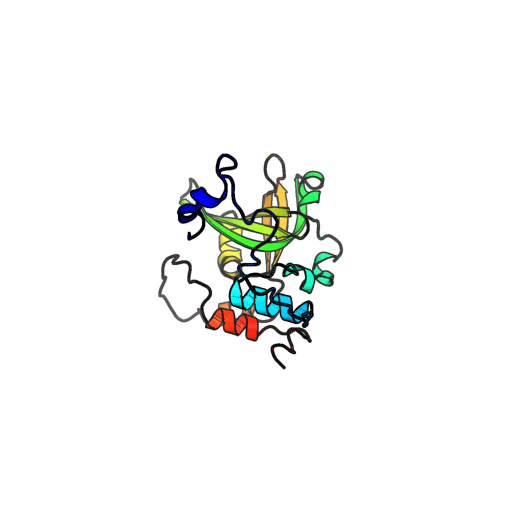A O 1
ATOM 1565 N N . VAL A 1 193 ? 13.996 -11.277 -5.371 1.00 36.19 193 VAL A N 1
ATOM 1566 C CA . VAL A 1 193 ? 13.670 -10.513 -6.595 1.00 36.19 193 VAL A CA 1
ATOM 1567 C C . VAL A 1 193 ? 14.294 -11.151 -7.854 1.00 36.19 193 VAL A C 1
ATOM 1569 O O . VAL A 1 193 ? 13.887 -10.817 -8.966 1.00 36.19 193 VAL A O 1
ATOM 1572 N N . ASN A 1 194 ? 15.136 -12.181 -7.679 1.00 33.09 194 ASN A N 1
ATOM 1573 C CA . ASN A 1 194 ? 15.497 -13.208 -8.670 1.00 33.09 194 ASN A CA 1
ATOM 1574 C C . ASN A 1 194 ? 14.864 -14.611 -8.376 1.00 33.09 194 ASN A C 1
ATOM 1576 O O . ASN A 1 194 ? 15.302 -15.608 -8.949 1.00 33.09 194 ASN A O 1
ATOM 1580 N N . ALA A 1 195 ? 13.822 -14.707 -7.520 1.00 35.22 195 ALA A N 1
ATOM 1581 C CA . ALA A 1 195 ? 13.007 -15.917 -7.248 1.00 35.22 195 ALA A CA 1
ATOM 1582 C C . ALA A 1 195 ? 11.486 -15.795 -7.578 1.00 35.22 195 ALA A C 1
ATOM 1584 O O . ALA A 1 195 ? 10.838 -16.809 -7.836 1.00 35.22 195 ALA A O 1
ATOM 1585 N N . LEU A 1 196 ? 10.941 -14.578 -7.721 1.00 38.12 196 LEU A N 1
ATOM 1586 C CA . LEU A 1 196 ? 9.607 -14.244 -8.267 1.00 38.12 196 LEU A CA 1
ATOM 1587 C C . LEU A 1 196 ? 9.546 -13.924 -9.781 1.00 38.12 196 LEU A C 1
ATOM 1589 O O . LEU A 1 196 ? 9.518 -12.768 -10.210 1.00 38.12 196 LEU A O 1
ATOM 1593 N N . GLY A 1 197 ? 9.372 -14.956 -10.602 1.00 37.16 197 GLY A N 1
ATOM 1594 C CA . GLY A 1 197 ? 8.992 -14.786 -12.002 1.00 37.16 197 GLY A CA 1
ATOM 1595 C C . GLY A 1 197 ? 7.464 -14.844 -12.239 1.00 37.16 197 GLY A C 1
ATOM 1596 O O . GLY A 1 197 ? 6.816 -15.787 -11.798 1.00 37.16 197 GLY A O 1
ATOM 1597 N N . LYS A 1 198 ? 6.896 -13.944 -13.063 1.00 52.56 198 LYS A N 1
ATOM 1598 C CA . LYS A 1 198 ? 5.778 -14.248 -14.012 1.00 52.56 198 LYS A CA 1
ATOM 1599 C C . LYS A 1 198 ? 6.257 -13.955 -15.444 1.00 52.56 198 LYS A C 1
ATOM 1601 O O . LYS A 1 198 ? 7.139 -13.131 -15.587 1.00 52.56 198 LYS A O 1
ATOM 1606 N N . GLU A 1 199 ? 5.794 -14.640 -16.492 1.00 40.84 199 GLU A N 1
ATOM 1607 C CA . GLU A 1 199 ? 6.669 -15.310 -17.498 1.00 40.84 199 GLU A CA 1
ATOM 1608 C C . GLU A 1 199 ? 7.816 -14.579 -18.263 1.00 40.84 199 GLU A C 1
ATOM 1610 O O . GLU A 1 199 ? 8.582 -15.234 -18.967 1.00 40.84 199 GLU A O 1
ATOM 1615 N N . LYS A 1 200 ? 8.025 -13.265 -18.097 1.00 36.31 200 LYS A N 1
ATOM 1616 C CA . LYS A 1 200 ? 9.280 -12.574 -18.477 1.00 36.31 200 LYS A CA 1
ATOM 1617 C C . LYS A 1 200 ? 9.987 -11.780 -17.377 1.00 36.31 200 LYS A C 1
ATOM 1619 O O . LYS A 1 200 ? 11.185 -11.554 -17.493 1.00 36.31 200 LYS A O 1
ATOM 1624 N N . LEU A 1 201 ? 9.310 -11.565 -16.248 1.00 47.56 201 LEU A N 1
ATOM 1625 C CA . LEU A 1 201 ? 9.962 -11.814 -14.970 1.00 47.56 201 LEU A CA 1
ATOM 1626 C C . LEU A 1 201 ? 10.457 -13.284 -14.968 1.00 47.56 201 LEU A C 1
ATOM 1628 O O . LEU A 1 201 ? 11.661 -13.413 -14.942 1.00 47.56 201 LEU A O 1
ATOM 1632 N N . ILE A 1 202 ? 9.679 -14.355 -15.279 1.00 37.25 202 ILE A N 1
ATOM 1633 C CA . ILE A 1 202 ? 10.218 -15.735 -15.582 1.00 37.25 202 ILE A CA 1
ATOM 1634 C C . ILE A 1 202 ? 11.045 -15.804 -16.903 1.00 37.25 202 ILE A C 1
ATOM 1636 O O . ILE A 1 202 ? 11.017 -16.808 -17.598 1.00 37.25 202 ILE A O 1
ATOM 1640 N N . LYS A 1 203 ? 11.770 -14.755 -17.302 1.00 31.88 203 LYS A N 1
ATOM 1641 C CA . LYS A 1 203 ? 12.837 -14.781 -18.329 1.00 31.88 203 LYS A CA 1
ATOM 1642 C C . LYS A 1 203 ? 13.956 -13.752 -18.093 1.00 31.88 203 LYS A C 1
ATOM 1644 O O . LYS A 1 203 ? 14.793 -13.534 -18.964 1.00 31.88 203 LYS A O 1
ATOM 1649 N N . ALA A 1 204 ? 13.955 -13.127 -16.917 1.00 36.81 204 ALA A N 1
ATOM 1650 C CA . ALA A 1 204 ? 15.163 -12.680 -16.234 1.00 36.81 204 ALA A CA 1
ATOM 1651 C C . ALA A 1 204 ? 15.582 -13.747 -15.182 1.00 36.81 204 ALA A C 1
ATOM 1653 O O . ALA A 1 204 ? 15.999 -13.406 -14.080 1.00 36.81 204 ALA A O 1
ATOM 1654 N N . TYR A 1 205 ? 15.336 -15.033 -15.485 1.00 38.66 205 TYR A N 1
ATOM 1655 C CA . TYR A 1 205 ? 14.956 -16.088 -14.530 1.00 38.66 205 TYR A CA 1
ATOM 1656 C C . TYR A 1 205 ? 14.956 -17.488 -15.174 1.00 38.66 205 TYR A C 1
ATOM 1658 O O . TYR A 1 205 ? 15.707 -18.370 -14.755 1.00 38.66 205 TYR A O 1
ATOM 1666 N N . LEU A 1 206 ? 14.096 -17.681 -16.195 1.00 31.25 206 LEU A N 1
ATOM 1667 C CA . LEU A 1 206 ? 14.528 -18.464 -17.358 1.00 31.25 206 LEU A CA 1
ATOM 1668 C C . LEU A 1 206 ? 15.606 -17.652 -18.091 1.00 31.25 206 LEU A C 1
ATOM 1670 O O . LEU A 1 206 ? 16.322 -18.284 -18.891 1.00 31.25 206 LEU A O 1
#